Protein AF-E4Z718-F1 (afdb_monomer)

Nearest PDB structures (foldseek):
  3g2f-assembly1_A  TM=6.587E-01  e=6.159E-02  Homo sapiens
  3g2f-assembly2_B  TM=6.337E-01  e=7.813E-02  Homo sapiens
  6xdf-assembly3_B  TM=6.337E-01  e=1.796E-01  Homo sapiens
  8dt6-assembly1_B  TM=1.526E-01  e=2.182E+00  Elizabethkingia anophelis NUHP1
  5ah2-assembly1_C  TM=1.523E-01  e=3.117E+00  Mycolicibacterium smegmatis

Mean predicted aligned error: 8.78 Å

Radius of gyration: 22.07 Å; Cα contacts (8 Å, |Δi|>4): 397; chains: 1; bounding box: 53×49×80 Å

Sequence (270 aa):
MPRGSSDLMADSFFVRKMLTEFALLTALTLNSDEREVLRDKIDEWVKCFLPKLERESTKTEKCRLIASVERQEFGNESKHYAVFWRFCKFGAKKGFIFDDNQKHLEKFKATSFQKKILRQNPTLKNVFLDRSEIKEENGKWNLKNELKNKLLSEGGEAIVFNQKFGENLMAVRIAVFDSFLFTKQFGAGQIKWRTHFISDFGTATDNKKDHALVVPVHENVIRNFANIEIFDSGDEKEEDCLGWITIMEKCDGNLREKLKSGNPTLDERI

Foldseek 3Di:
DDPDPPVVVVVVVVLVVQQPQCPCLPPLADDPVNVVSNQVVVVVVCLVVQQQWAKDWPWDLLLLLLLLVVQADADPVQPCLVVQFFKKADAQFKIWTAGPVRDTRDMDTQFPVSNVSCVVPVVRHGDIRTSVPNDDIPMDIPGDPVFVVQWPDDDDQWTWGFDDRNNDTWIKIKGFSRRCRNYPVHGPVFKDKDKDASNQFDDDDPDPDDPGRHDHDDPPDKDFGMKIFMDGPPRPPSSRGRIIMTIIHDDPDDPVVVVVVVDDDPVVVD

pLDDT: mean 84.58, std 15.27, range [34.84, 97.56]

Secondary structure (DSSP, 8-state):
----SHHHHHHHHHHHHHHHHTGGGG-S---HHHHHHHHHHHHHHHHHHGGG--B-----HHHHHHHGGGGSPPPGGGTTHHHH--EEEE-SSEEEEE-TT--EEEEEEPPHHHHHHHHH-GGGBTS-EEGGG-PPP---B---HHHHTTEEEEETTEEEEEEEETTEEEEEEEEESSTTTTBTTB-GGGEEEEEEEGGGSEEP-S-TT--S-EE---TTS--EEEEEEEEETT-TT--S--EEEEEEEPPS--HHHHHHTT---GGG--

Solvent-accessible surface area (backbone atoms only — not comparable to full-atom values): 15770 Å² total; per-residue (Å²): 133,88,88,77,59,67,66,62,48,51,50,53,51,52,53,57,53,42,38,66,62,35,64,65,56,79,46,72,75,62,58,72,68,58,46,51,56,43,47,54,52,49,52,56,48,46,67,68,48,50,74,59,51,37,31,48,58,67,65,48,71,66,31,52,55,57,54,50,54,80,68,51,85,64,52,88,96,37,62,68,45,70,78,47,55,34,29,36,34,31,58,90,62,32,32,37,34,14,29,88,84,66,47,81,73,48,74,47,75,47,49,53,64,55,44,50,51,41,68,79,40,58,84,62,47,73,37,85,42,54,59,84,65,52,69,80,78,77,44,49,75,60,60,48,70,82,54,54,80,25,56,72,47,77,58,94,64,38,41,30,29,58,44,74,49,38,88,46,71,27,28,37,38,41,36,58,72,34,74,49,61,35,14,90,93,39,36,66,93,48,48,41,73,50,80,44,46,45,43,78,35,46,73,57,64,99,66,97,76,69,92,63,64,56,42,86,82,50,96,95,45,86,51,59,37,34,42,33,42,30,26,49,59,76,37,88,79,68,80,57,72,36,24,36,38,35,37,25,62,55,74,97,75,56,70,72,60,47,56,72,71,72,66,78,59,74,80,80,76,115

Structure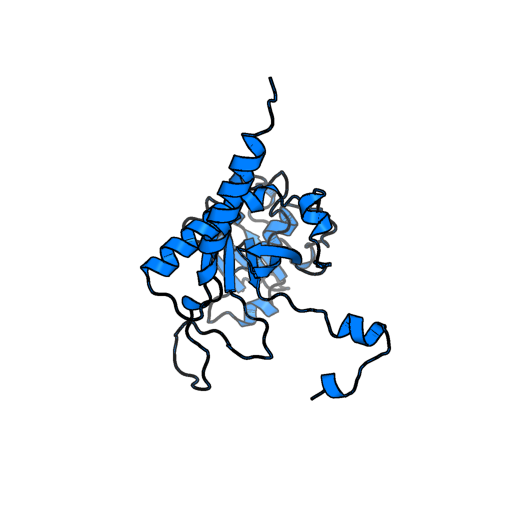 (mmCIF, N/CA/C/O backbone):
data_AF-E4Z718-F1
#
_entry.id   AF-E4Z718-F1
#
loop_
_atom_site.group_PDB
_atom_site.id
_atom_site.type_symbol
_atom_site.label_atom_id
_atom_site.label_alt_id
_atom_site.label_comp_id
_atom_site.label_asym_id
_atom_site.label_entity_id
_atom_site.label_seq_id
_atom_site.pdbx_PDB_ins_code
_atom_site.Cartn_x
_atom_site.Cartn_y
_atom_site.Cartn_z
_atom_site.occupancy
_atom_site.B_iso_or_equiv
_atom_site.auth_seq_id
_atom_site.auth_comp_id
_atom_site.auth_asym_id
_atom_site.auth_atom_id
_atom_site.pdbx_PDB_model_num
ATOM 1 N N . MET A 1 1 ? 12.136 1.993 50.558 1.00 34.84 1 MET A N 1
ATOM 2 C CA . MET A 1 1 ? 11.527 2.951 49.609 1.00 34.84 1 MET A CA 1
ATOM 3 C C . MET A 1 1 ? 10.871 2.162 48.488 1.00 34.84 1 MET A C 1
ATOM 5 O O . MET A 1 1 ? 11.602 1.512 47.749 1.00 34.84 1 MET A O 1
ATOM 9 N N . PRO A 1 2 ? 9.537 2.146 48.372 1.00 37.12 2 PRO A N 1
ATOM 10 C CA . PRO A 1 2 ? 8.890 1.485 47.251 1.00 37.12 2 PRO A CA 1
ATOM 11 C C . PRO A 1 2 ? 8.961 2.403 46.022 1.00 37.12 2 PRO A C 1
ATOM 13 O O . PRO A 1 2 ? 8.300 3.436 45.968 1.00 37.12 2 PRO A O 1
ATOM 16 N N . ARG A 1 3 ? 9.791 2.040 45.037 1.00 40.38 3 ARG A N 1
ATOM 17 C CA . ARG A 1 3 ? 9.666 2.529 43.656 1.00 40.38 3 ARG A CA 1
ATOM 18 C C . ARG A 1 3 ? 8.589 1.673 42.994 1.00 40.38 3 ARG A C 1
ATOM 20 O O . ARG A 1 3 ? 8.880 0.560 42.578 1.00 40.38 3 ARG A O 1
ATOM 27 N N . GLY A 1 4 ? 7.342 2.131 43.004 1.00 47.50 4 GLY A N 1
ATOM 28 C CA . GLY A 1 4 ? 6.236 1.328 42.467 1.00 47.50 4 GLY A CA 1
ATOM 29 C C . GLY A 1 4 ? 4.947 2.087 42.171 1.00 47.50 4 GLY A C 1
ATOM 30 O O . GLY A 1 4 ? 3.919 1.454 41.981 1.00 47.50 4 GLY A O 1
ATOM 31 N N . SER A 1 5 ? 4.966 3.421 42.152 1.00 45.56 5 SER A N 1
ATOM 32 C CA . SER A 1 5 ? 3.755 4.234 41.960 1.00 45.56 5 SER A CA 1
ATOM 33 C C . SER A 1 5 ? 3.805 5.168 40.749 1.00 45.56 5 SER A C 1
ATOM 35 O O . SER A 1 5 ? 2.750 5.587 40.284 1.00 45.56 5 SER A O 1
ATOM 37 N N . SER A 1 6 ? 4.986 5.474 40.199 1.00 45.88 6 SER A N 1
ATOM 38 C CA . SER A 1 6 ? 5.115 6.390 39.055 1.00 45.88 6 SER A CA 1
ATOM 39 C C . SER A 1 6 ? 4.710 5.752 37.724 1.00 45.88 6 SER A C 1
ATOM 41 O O . SER A 1 6 ? 4.015 6.397 36.945 1.00 45.88 6 SER A O 1
ATOM 43 N N . ASP A 1 7 ? 5.066 4.485 37.487 1.00 42.41 7 ASP A N 1
ATOM 44 C CA . ASP A 1 7 ? 4.786 3.804 36.210 1.00 42.41 7 ASP A CA 1
ATOM 45 C C . ASP A 1 7 ? 3.299 3.443 36.062 1.00 42.41 7 ASP A C 1
ATOM 47 O O . ASP A 1 7 ? 2.709 3.650 35.007 1.00 42.41 7 ASP A O 1
ATOM 51 N N . LEU A 1 8 ? 2.646 3.023 37.152 1.00 42.00 8 LEU A N 1
ATOM 52 C CA . LEU A 1 8 ? 1.200 2.756 37.182 1.00 42.00 8 LEU A CA 1
ATOM 53 C C . LEU A 1 8 ? 0.355 4.030 37.013 1.00 42.00 8 LEU A C 1
ATOM 55 O O . LEU A 1 8 ? -0.720 3.980 36.416 1.00 42.00 8 LEU A O 1
ATOM 59 N N . MET A 1 9 ? 0.823 5.179 37.518 1.00 40.28 9 MET A N 1
ATOM 60 C CA . MET A 1 9 ? 0.139 6.459 37.307 1.00 40.28 9 MET A CA 1
ATOM 61 C C . MET A 1 9 ? 0.360 7.016 35.898 1.00 40.28 9 MET A C 1
ATOM 63 O O . MET A 1 9 ? -0.578 7.582 35.336 1.00 40.28 9 MET A O 1
ATOM 67 N N . ALA A 1 10 ? 1.548 6.831 35.312 1.00 41.53 10 ALA A N 1
ATOM 68 C CA . ALA A 1 10 ? 1.821 7.206 33.927 1.00 41.53 10 ALA A CA 1
ATOM 69 C C . ALA A 1 10 ? 0.957 6.394 32.948 1.00 41.53 10 ALA A C 1
ATOM 71 O O . ALA A 1 10 ? 0.301 6.989 32.092 1.00 41.53 10 ALA A O 1
ATOM 72 N N . ASP A 1 11 ? 0.850 5.076 33.145 1.00 44.38 11 ASP A N 1
ATOM 73 C CA . ASP A 1 11 ? -0.028 4.208 32.351 1.00 44.38 11 ASP A CA 1
ATOM 74 C C . ASP A 1 11 ? -1.513 4.540 32.564 1.00 44.38 11 ASP A C 1
ATOM 76 O O . ASP A 1 11 ? -2.257 4.688 31.599 1.00 44.38 11 ASP A O 1
ATOM 80 N N . SER A 1 12 ? -1.963 4.746 33.806 1.00 40.09 12 SER A N 1
ATOM 81 C CA . SER A 1 12 ? -3.353 5.132 34.107 1.00 40.09 12 SER A CA 1
ATOM 82 C C . SER A 1 12 ? -3.745 6.477 33.479 1.00 40.09 12 SER A C 1
ATOM 84 O O . SER A 1 12 ? -4.868 6.636 32.998 1.00 40.09 12 SER A O 1
ATOM 86 N N . PHE A 1 13 ? -2.849 7.466 33.497 1.00 41.75 13 PHE A N 1
ATOM 87 C CA . PHE A 1 13 ? -3.094 8.790 32.921 1.00 41.75 13 PHE A CA 1
ATOM 88 C C . PHE A 1 13 ? -3.059 8.756 31.387 1.00 41.75 13 PHE A C 1
ATOM 90 O O . PHE A 1 13 ? -3.929 9.343 30.745 1.00 41.75 13 PHE A O 1
ATOM 97 N N . PHE A 1 14 ? -2.117 8.014 30.797 1.00 45.00 14 PHE A N 1
ATOM 98 C CA . PHE A 1 14 ? -2.025 7.803 29.350 1.00 45.00 14 PHE A CA 1
ATOM 99 C C . PHE A 1 14 ? -3.244 7.040 28.804 1.00 45.00 14 PHE A C 1
ATOM 101 O O . PHE A 1 14 ? -3.835 7.440 27.802 1.00 45.00 14 PHE A O 1
ATOM 108 N N . VAL A 1 15 ? -3.697 6.005 29.520 1.00 44.66 15 VAL A N 1
ATOM 109 C CA . VAL A 1 15 ? -4.914 5.245 29.196 1.00 44.66 15 VAL A CA 1
ATOM 110 C C . VAL A 1 15 ? -6.169 6.117 29.321 1.00 44.66 15 VAL A C 1
ATOM 112 O O . VAL A 1 15 ? -7.010 6.077 28.427 1.00 44.66 15 VAL A O 1
ATOM 115 N N . ARG A 1 16 ? -6.297 6.960 30.360 1.00 44.91 16 ARG A N 1
ATOM 116 C CA . ARG A 1 16 ? -7.430 7.904 30.489 1.00 44.91 16 ARG A CA 1
ATOM 117 C C . ARG A 1 16 ? -7.467 8.965 29.393 1.00 44.91 16 ARG A C 1
ATOM 119 O O . ARG A 1 16 ? -8.556 9.325 28.960 1.00 44.91 16 ARG A O 1
ATOM 126 N N . LYS A 1 17 ? -6.308 9.445 28.939 1.00 45.72 17 LYS A N 1
ATOM 127 C CA . LYS A 1 17 ? -6.212 10.451 27.875 1.00 45.72 17 LYS A CA 1
ATOM 128 C C . LYS A 1 17 ? -6.607 9.868 26.509 1.00 45.72 17 LYS A C 1
ATOM 130 O O . LYS A 1 17 ? -7.421 10.468 25.816 1.00 45.72 17 LYS A O 1
ATOM 135 N N . MET A 1 18 ? -6.160 8.647 26.193 1.00 46.97 18 MET A N 1
ATOM 136 C CA . MET A 1 18 ? -6.533 7.956 24.948 1.00 46.97 18 MET A CA 1
ATOM 137 C C . MET A 1 18 ? -8.017 7.549 24.861 1.00 46.97 18 MET A C 1
ATOM 139 O O . MET A 1 18 ? -8.524 7.364 23.755 1.00 46.97 18 MET A O 1
ATOM 143 N N . LEU A 1 19 ? -8.729 7.405 25.989 1.00 49.84 19 LEU A N 1
ATOM 144 C CA . LEU A 1 19 ? -10.148 7.008 26.007 1.00 49.84 19 LEU A CA 1
ATOM 145 C C . LEU A 1 19 ? -11.071 8.056 25.363 1.00 49.84 19 LEU A C 1
ATOM 147 O O . LEU A 1 19 ? -11.950 7.689 24.587 1.00 49.84 19 LEU A O 1
ATOM 151 N N . THR A 1 20 ? -10.848 9.346 25.621 1.00 58.50 20 THR A N 1
ATOM 152 C CA . THR A 1 20 ? -11.640 10.439 25.025 1.00 58.50 20 THR A CA 1
ATOM 153 C C . THR A 1 20 ? -11.159 10.852 23.634 1.00 58.50 20 THR A C 1
ATOM 155 O O . THR A 1 20 ? -11.944 11.361 22.840 1.00 58.50 20 THR A O 1
ATOM 158 N N . GLU A 1 21 ? -9.882 10.621 23.319 1.00 65.81 21 GLU A N 1
ATOM 159 C CA . GLU A 1 21 ? -9.227 11.130 22.104 1.00 65.81 21 GLU A CA 1
ATOM 160 C C . GLU A 1 21 ? -9.732 10.494 20.797 1.00 65.81 21 GLU A C 1
ATOM 162 O O . GLU A 1 21 ? -9.708 11.146 19.757 1.00 65.81 21 GLU A O 1
ATOM 167 N N . PHE A 1 22 ? -10.242 9.258 20.839 1.00 77.12 22 PHE A N 1
ATOM 168 C CA . PHE A 1 22 ? -10.757 8.552 19.654 1.00 77.12 22 PHE A CA 1
ATOM 169 C C . PHE A 1 22 ? -12.284 8.417 19.614 1.00 77.12 22 PHE A C 1
ATOM 171 O O . PHE A 1 22 ? -12.807 7.717 18.746 1.00 77.12 22 PHE A O 1
ATOM 178 N N . ALA A 1 23 ? -13.018 9.090 20.507 1.00 76.56 23 ALA A N 1
ATOM 179 C CA . ALA A 1 23 ? -14.485 9.044 20.514 1.00 76.56 23 ALA A CA 1
ATOM 180 C C . ALA A 1 23 ? -15.085 9.469 19.156 1.00 76.56 23 ALA A C 1
ATOM 182 O O . ALA A 1 23 ? -16.071 8.899 18.693 1.00 76.56 23 ALA A O 1
ATOM 183 N N . LEU A 1 24 ? -14.422 10.411 18.479 1.00 81.75 24 LEU A N 1
ATOM 184 C CA . LEU A 1 24 ? -14.831 10.971 17.192 1.00 81.75 24 LEU A CA 1
ATOM 185 C C . LEU A 1 24 ? -14.527 10.074 15.983 1.00 81.75 24 LEU A C 1
ATOM 187 O O . LEU A 1 24 ? -15.064 10.316 14.907 1.00 81.75 24 LEU A O 1
ATOM 191 N N . LEU A 1 25 ? -13.713 9.022 16.133 1.00 83.88 25 LEU A N 1
ATOM 192 C CA . LEU A 1 25 ? -13.279 8.183 15.006 1.00 83.88 25 LEU A CA 1
ATOM 193 C C . LEU A 1 25 ? -14.443 7.478 14.296 1.00 83.88 25 LEU A C 1
ATOM 195 O O . LEU A 1 25 ? -14.366 7.177 13.109 1.00 83.88 25 LEU A O 1
ATOM 199 N N . THR A 1 26 ? -15.529 7.222 15.023 1.00 81.81 26 THR A N 1
ATOM 200 C CA . THR A 1 26 ? -16.716 6.537 14.493 1.00 81.81 26 THR A CA 1
ATOM 201 C C . THR A 1 26 ? -17.771 7.486 13.922 1.00 81.81 26 THR A C 1
ATOM 203 O O . THR A 1 26 ? -18.752 7.025 13.332 1.00 81.81 26 THR A O 1
ATOM 206 N N . ALA A 1 27 ? -17.583 8.800 14.077 1.00 81.44 27 ALA A N 1
ATOM 207 C CA . ALA A 1 27 ? -18.546 9.799 13.643 1.00 81.44 27 ALA A CA 1
ATOM 208 C C . ALA A 1 27 ? -18.590 9.899 12.112 1.00 81.44 27 ALA A C 1
ATOM 210 O O . ALA A 1 27 ? -17.566 10.039 11.444 1.00 81.44 27 ALA A O 1
ATOM 211 N N . LEU A 1 28 ? -19.803 9.871 11.553 1.00 75.44 28 LEU A N 1
ATOM 212 C CA . LEU A 1 28 ? -20.026 10.023 10.110 1.00 75.44 28 LEU A CA 1
ATOM 213 C C . LEU A 1 28 ? -19.805 11.459 9.630 1.00 75.44 28 LEU A C 1
ATOM 215 O O . LEU A 1 28 ? -19.443 11.689 8.481 1.00 75.44 28 LEU A O 1
ATOM 219 N N . THR A 1 29 ? -20.014 12.428 10.516 1.00 79.56 29 THR A N 1
ATOM 220 C CA . THR A 1 29 ? -19.860 13.850 10.232 1.00 79.56 29 THR A CA 1
ATOM 221 C C . THR A 1 29 ? -19.035 14.481 11.336 1.00 79.56 29 THR A C 1
ATOM 223 O O . THR A 1 29 ? -19.387 14.361 12.506 1.00 79.56 29 THR A O 1
ATOM 226 N N . LEU A 1 30 ? -17.965 15.162 10.945 1.00 85.06 30 LEU A N 1
ATOM 227 C CA . LEU A 1 30 ? -17.122 15.971 11.817 1.00 85.06 30 LEU A CA 1
ATOM 228 C C . LEU A 1 30 ? -17.004 17.367 11.208 1.00 85.06 30 LEU A C 1
ATOM 230 O O . LEU A 1 30 ? -16.935 17.492 9.976 1.00 85.06 30 LEU A O 1
ATOM 234 N N . ASN A 1 31 ? -16.960 18.399 12.042 1.00 87.50 31 ASN A N 1
ATOM 235 C CA . ASN A 1 31 ? -16.585 19.743 11.605 1.00 87.50 31 ASN A CA 1
ATOM 236 C C . ASN A 1 31 ? -15.062 19.840 11.358 1.00 87.50 31 ASN A C 1
ATOM 238 O O . ASN A 1 31 ? -14.333 18.869 11.558 1.00 87.50 31 ASN A O 1
ATOM 242 N N . SER A 1 32 ? -14.578 20.984 10.863 1.00 87.06 32 SER A N 1
ATOM 243 C CA . SER A 1 32 ? -13.158 21.143 10.503 1.00 87.06 32 SER A CA 1
ATOM 244 C C . SER A 1 32 ? -12.225 20.935 11.700 1.00 87.06 32 SER A C 1
ATOM 246 O O . SER A 1 32 ? -11.284 20.149 11.603 1.00 87.06 32 SER A O 1
ATOM 248 N N . ASP A 1 33 ? -12.525 21.567 12.835 1.00 88.25 33 ASP A N 1
ATOM 249 C CA . ASP A 1 33 ? -11.690 21.524 14.040 1.00 88.25 33 ASP A CA 1
ATOM 250 C C . ASP A 1 33 ? -11.633 20.103 14.619 1.00 88.25 33 ASP A C 1
ATOM 252 O O . ASP A 1 33 ? -10.570 19.593 14.972 1.00 88.25 33 ASP A O 1
ATOM 256 N N . GLU A 1 34 ? -12.774 19.412 14.651 1.00 89.44 34 GLU A N 1
ATOM 257 C CA . GLU A 1 34 ? -12.864 18.016 15.085 1.00 89.44 34 GLU A CA 1
ATOM 258 C C . GLU A 1 34 ? -12.023 17.079 14.210 1.00 89.44 34 GLU A C 1
ATOM 260 O O . GLU A 1 34 ? -11.374 16.163 14.724 1.00 89.44 34 GLU A O 1
ATOM 265 N N . ARG A 1 35 ? -12.009 17.304 12.888 1.00 89.31 35 ARG A N 1
ATOM 266 C CA . ARG A 1 35 ? -11.180 16.516 11.964 1.00 89.31 35 ARG A CA 1
ATOM 267 C C . ARG A 1 35 ? -9.703 16.767 12.182 1.00 89.31 35 ARG A C 1
ATOM 269 O O . ARG A 1 35 ? -8.936 15.815 12.109 1.00 89.31 35 ARG A O 1
ATOM 276 N N . GLU A 1 36 ? -9.298 18.011 12.413 1.00 90.31 36 GLU A N 1
ATOM 277 C CA . GLU A 1 36 ? -7.897 18.343 12.679 1.00 90.31 36 GLU A CA 1
ATOM 278 C C . GLU A 1 36 ? -7.410 17.690 13.973 1.00 90.31 36 GLU A C 1
ATOM 280 O O . GLU A 1 36 ? -6.403 16.984 13.952 1.00 90.31 36 GLU A O 1
ATOM 285 N N . VAL A 1 37 ? -8.185 17.795 15.057 1.00 90.12 37 VAL A N 1
ATOM 286 C CA . VAL A 1 37 ? -7.860 17.135 16.332 1.00 90.12 37 VAL A CA 1
ATOM 287 C C . VAL A 1 37 ? -7.752 15.619 16.162 1.00 90.12 37 VAL A C 1
ATOM 289 O O . VAL A 1 37 ? -6.797 15.007 16.642 1.00 90.12 37 VAL A O 1
ATOM 292 N N . LEU A 1 38 ? -8.703 14.991 15.466 1.00 91.12 38 LEU A N 1
ATOM 293 C CA . LEU A 1 38 ? -8.649 13.550 15.220 1.00 91.12 38 LEU A CA 1
ATOM 294 C C . LEU A 1 38 ? -7.458 13.169 14.324 1.00 91.12 38 LEU A C 1
ATOM 296 O O . LEU A 1 38 ? -6.839 12.126 14.546 1.00 91.12 38 LEU A O 1
ATOM 300 N N . ARG A 1 39 ? -7.111 14.005 13.336 1.00 93.25 39 ARG A N 1
ATOM 301 C CA . ARG A 1 39 ? -5.953 13.800 12.452 1.00 93.25 39 ARG A CA 1
ATOM 302 C C . ARG A 1 39 ? -4.655 13.783 13.242 1.00 93.25 39 ARG A C 1
ATOM 304 O O . ARG A 1 39 ? -3.898 12.828 13.098 1.00 93.25 39 ARG A O 1
ATOM 311 N N . ASP A 1 40 ? -4.460 14.745 14.138 1.00 92.00 40 ASP A N 1
ATOM 312 C CA . ASP A 1 40 ? -3.287 14.794 15.013 1.00 92.00 40 ASP A CA 1
ATOM 313 C C . ASP A 1 40 ? -3.167 13.524 15.864 1.00 92.00 40 ASP A C 1
ATOM 315 O O . ASP A 1 40 ? -2.081 12.955 16.001 1.00 92.00 40 ASP A O 1
ATOM 319 N N . LYS A 1 41 ? -4.292 13.016 16.383 1.00 92.50 41 LYS A N 1
ATOM 320 C CA . LYS A 1 41 ? -4.315 11.782 17.183 1.00 92.50 41 LYS A CA 1
ATOM 321 C C . LYS A 1 41 ? -3.977 10.539 16.381 1.00 92.50 41 LYS A C 1
ATOM 323 O O . LYS A 1 41 ? -3.233 9.678 16.860 1.00 92.50 41 LYS A O 1
ATOM 328 N N . ILE A 1 42 ? -4.490 10.439 15.160 1.00 94.56 42 ILE A N 1
ATOM 329 C CA . ILE A 1 42 ? -4.118 9.352 14.257 1.00 94.56 42 ILE A CA 1
ATOM 330 C C . ILE A 1 42 ? -2.645 9.461 13.877 1.00 94.56 42 ILE A C 1
ATOM 332 O O . ILE A 1 42 ? -1.953 8.451 13.923 1.00 94.56 42 ILE A O 1
ATOM 336 N N . ASP A 1 43 ? -2.126 10.652 13.601 1.00 93.88 43 ASP A N 1
ATOM 337 C CA . ASP A 1 43 ? -0.720 10.840 13.247 1.00 93.88 43 ASP A CA 1
ATOM 338 C C . ASP A 1 43 ? 0.230 10.484 14.404 1.00 93.88 43 ASP A C 1
ATOM 340 O O . ASP A 1 43 ? 1.271 9.857 14.184 1.00 93.88 43 ASP A O 1
ATOM 344 N N . GLU A 1 44 ? -0.124 10.825 15.648 1.00 94.19 44 GLU A N 1
ATOM 345 C CA . GLU A 1 44 ? 0.582 10.375 16.857 1.00 94.19 44 GLU A CA 1
ATOM 346 C C . GLU A 1 44 ? 0.588 8.842 16.970 1.00 94.19 44 GLU A C 1
ATOM 348 O O . GLU A 1 44 ? 1.634 8.229 17.222 1.00 94.19 44 GLU A O 1
ATOM 353 N N . TRP A 1 45 ? -0.563 8.208 16.730 1.00 94.88 45 TRP A N 1
ATOM 354 C CA . TRP A 1 45 ? -0.684 6.754 16.740 1.00 94.88 45 TRP A CA 1
ATOM 355 C C . TRP A 1 45 ? 0.138 6.102 15.618 1.00 94.88 45 TRP A C 1
ATOM 357 O O . TRP A 1 45 ? 0.899 5.171 15.889 1.00 94.88 45 TRP A O 1
ATOM 367 N N . VAL A 1 46 ? 0.059 6.613 14.385 1.00 94.56 46 VAL A N 1
ATOM 368 C CA . VAL A 1 46 ? 0.802 6.127 13.210 1.00 94.56 46 VAL A CA 1
ATOM 369 C C . VAL A 1 46 ? 2.309 6.182 13.473 1.00 94.56 46 VAL A C 1
ATOM 371 O O . VAL A 1 46 ? 2.997 5.180 13.262 1.00 94.56 46 VAL A O 1
ATOM 374 N N . LYS A 1 47 ? 2.826 7.286 14.036 1.00 92.75 47 LYS A N 1
ATOM 375 C CA . LYS A 1 47 ? 4.243 7.418 14.442 1.00 92.75 47 LYS A CA 1
ATOM 376 C C . LYS A 1 47 ? 4.693 6.300 15.381 1.00 92.75 47 LYS A C 1
ATOM 378 O O . LYS A 1 47 ? 5.803 5.792 15.244 1.00 92.75 47 LYS A O 1
ATOM 383 N N . CYS A 1 48 ? 3.838 5.909 16.323 1.00 91.88 48 CYS A N 1
ATOM 384 C CA . CYS A 1 48 ? 4.128 4.837 17.275 1.00 91.88 48 CYS A CA 1
ATOM 385 C C . CYS A 1 48 ? 3.923 3.436 16.679 1.00 91.88 48 CYS A C 1
ATOM 387 O O . CYS A 1 48 ? 4.570 2.476 17.103 1.00 91.88 48 CYS A O 1
ATOM 389 N N . PHE A 1 49 ? 2.999 3.301 15.730 1.00 93.19 49 PHE A N 1
ATOM 390 C CA . PHE A 1 49 ? 2.588 2.026 15.157 1.00 93.19 49 PHE A CA 1
ATOM 391 C C . PHE A 1 49 ? 3.534 1.545 14.052 1.00 93.19 49 PHE A C 1
ATOM 393 O O . PHE A 1 49 ? 3.951 0.388 14.078 1.00 93.19 49 PHE A O 1
ATOM 400 N N . LEU A 1 50 ? 3.928 2.423 13.124 1.00 92.50 50 LEU A N 1
ATOM 401 C CA . LEU A 1 50 ? 4.765 2.068 11.970 1.00 92.50 50 LEU A CA 1
ATOM 402 C C . LEU A 1 50 ? 6.084 1.367 12.347 1.00 92.50 50 LEU A C 1
ATOM 404 O O . LEU A 1 50 ? 6.400 0.363 11.714 1.00 92.50 50 LEU A O 1
ATOM 408 N N . PRO A 1 51 ? 6.841 1.786 13.386 1.00 90.25 51 PRO A N 1
ATOM 409 C CA . PRO A 1 51 ? 8.079 1.103 13.777 1.00 90.25 51 PRO A CA 1
ATOM 410 C C . PRO A 1 51 ? 7.888 -0.334 14.286 1.00 90.25 51 PRO A C 1
ATOM 412 O O . PRO A 1 51 ? 8.869 -1.056 14.462 1.00 90.25 51 PRO A O 1
ATOM 415 N N . LYS A 1 52 ? 6.649 -0.751 14.576 1.00 91.94 52 LYS A N 1
ATOM 416 C CA . LYS A 1 52 ? 6.318 -2.122 14.993 1.00 91.94 52 LYS A CA 1
ATOM 417 C C . LYS A 1 52 ? 6.127 -3.057 13.798 1.00 91.94 52 LYS A C 1
ATOM 419 O O . LYS A 1 52 ? 6.155 -4.274 13.978 1.00 91.94 52 LYS A O 1
ATOM 424 N N . LEU A 1 53 ? 5.917 -2.496 12.609 1.00 92.25 53 LEU A N 1
ATOM 425 C CA . LEU A 1 53 ? 5.807 -3.224 11.356 1.00 92.25 53 LEU A CA 1
ATOM 426 C C . LEU A 1 53 ? 7.217 -3.491 10.828 1.00 92.25 53 LEU A C 1
ATOM 428 O O . LEU A 1 53 ? 7.951 -2.567 10.487 1.00 92.25 53 LEU A O 1
ATOM 432 N N . GLU A 1 54 ? 7.592 -4.762 10.762 1.00 92.25 54 GLU A N 1
ATOM 433 C CA . GLU A 1 54 ? 8.846 -5.200 10.157 1.00 92.25 54 GLU A CA 1
ATOM 434 C C . GLU A 1 54 ? 8.558 -6.400 9.261 1.00 92.25 54 GLU A C 1
ATOM 436 O O . GLU A 1 54 ? 7.865 -7.336 9.669 1.00 92.25 54 GLU A O 1
ATOM 441 N N . ARG A 1 55 ? 9.085 -6.377 8.037 1.00 91.25 55 ARG A N 1
ATOM 442 C CA . ARG A 1 55 ? 9.012 -7.512 7.116 1.00 91.25 55 ARG A CA 1
ATOM 443 C C . ARG A 1 55 ? 10.302 -7.711 6.344 1.00 91.25 55 ARG A C 1
ATOM 445 O O . ARG A 1 55 ? 11.129 -6.810 6.205 1.00 91.25 55 ARG A O 1
ATOM 452 N N . GLU A 1 56 ? 10.430 -8.902 5.794 1.00 92.38 56 GLU A N 1
ATOM 453 C CA . GLU A 1 56 ? 11.411 -9.235 4.773 1.00 92.38 56 GLU A CA 1
ATOM 454 C C . GLU A 1 56 ? 10.777 -9.132 3.384 1.00 92.38 56 GLU A C 1
ATOM 456 O O . GLU A 1 56 ? 9.556 -9.205 3.225 1.00 92.38 56 GLU A O 1
ATOM 461 N N . SER A 1 57 ? 11.613 -8.959 2.365 1.00 91.88 57 SER A N 1
ATOM 462 C CA . SER A 1 57 ? 11.201 -9.070 0.968 1.00 91.88 57 SER A CA 1
ATOM 463 C C . SER A 1 57 ? 12.212 -9.916 0.215 1.00 91.88 57 SER A C 1
ATOM 465 O O . SER A 1 57 ? 13.419 -9.773 0.408 1.00 91.88 57 SER A O 1
ATOM 467 N N . THR A 1 58 ? 11.710 -10.794 -0.650 1.00 92.94 58 THR A N 1
ATOM 468 C CA . THR A 1 58 ? 12.527 -11.581 -1.583 1.00 92.94 58 THR A CA 1
ATOM 469 C C . THR A 1 58 ? 12.611 -10.938 -2.965 1.00 92.94 58 THR A C 1
ATOM 471 O O . THR A 1 58 ? 13.286 -11.458 -3.854 1.00 92.94 58 THR A O 1
ATOM 474 N N . LYS A 1 59 ? 11.901 -9.827 -3.185 1.00 92.44 59 LYS A N 1
ATOM 475 C CA . LYS A 1 59 ? 11.875 -9.119 -4.464 1.00 92.44 59 LYS A CA 1
ATOM 476 C C . LYS A 1 59 ? 13.173 -8.339 -4.655 1.00 92.44 59 LYS A C 1
ATOM 478 O O . LYS A 1 59 ? 13.813 -7.899 -3.707 1.00 92.44 59 LYS A O 1
ATOM 483 N N . THR A 1 60 ? 13.554 -8.137 -5.909 1.00 93.12 60 THR A N 1
ATOM 484 C CA . THR A 1 60 ? 14.710 -7.307 -6.269 1.00 93.12 60 THR A CA 1
ATOM 485 C C . THR A 1 60 ? 14.273 -5.888 -6.623 1.00 93.12 60 THR A C 1
ATOM 487 O O . THR A 1 60 ? 13.108 -5.651 -6.942 1.00 93.12 60 THR A O 1
ATOM 490 N N . GLU A 1 61 ? 15.215 -4.944 -6.668 1.00 92.31 61 GLU A N 1
ATOM 491 C CA . GLU A 1 61 ? 14.976 -3.586 -7.184 1.00 92.31 61 GLU A CA 1
ATOM 492 C C . GLU A 1 61 ? 14.371 -3.591 -8.593 1.00 92.31 61 GLU A C 1
ATOM 494 O O . GLU A 1 61 ? 13.505 -2.773 -8.894 1.00 92.31 61 GLU A O 1
ATOM 499 N N . LYS A 1 62 ? 14.765 -4.554 -9.439 1.00 94.88 62 LYS A N 1
ATOM 500 C CA . LYS A 1 62 ? 14.167 -4.764 -10.761 1.00 94.88 62 LYS A CA 1
ATOM 501 C C . LYS A 1 62 ? 12.682 -5.112 -10.655 1.00 94.88 62 LYS A C 1
ATOM 503 O O . LYS A 1 62 ? 11.869 -4.454 -11.296 1.00 94.88 62 LYS A O 1
ATOM 508 N N . CYS A 1 63 ? 12.318 -6.097 -9.829 1.00 94.50 63 CYS A N 1
ATOM 509 C CA . CYS A 1 63 ? 10.910 -6.447 -9.598 1.00 94.50 63 CYS A CA 1
ATOM 510 C C . CYS A 1 63 ? 10.113 -5.237 -9.101 1.00 94.50 63 CYS A C 1
ATOM 512 O O . CYS A 1 63 ? 9.012 -4.980 -9.573 1.00 94.50 63 CYS A O 1
ATOM 514 N N . ARG A 1 64 ? 10.702 -4.491 -8.166 1.00 91.94 64 ARG A N 1
ATOM 515 C CA . ARG A 1 64 ? 10.126 -3.308 -7.531 1.00 91.94 64 ARG A CA 1
ATOM 516 C C . ARG A 1 64 ? 9.862 -2.183 -8.538 1.00 91.94 64 ARG A C 1
ATOM 518 O O . ARG A 1 64 ? 8.788 -1.588 -8.547 1.00 91.94 64 ARG A O 1
ATOM 525 N N . LEU A 1 65 ? 10.820 -1.943 -9.434 1.00 94.56 65 LEU A N 1
ATOM 526 C CA . LEU A 1 65 ? 10.715 -0.951 -10.498 1.00 94.56 65 LEU A CA 1
ATOM 527 C C . LEU A 1 65 ? 9.638 -1.329 -11.526 1.00 94.56 65 LEU A C 1
ATOM 529 O O . LEU A 1 65 ? 8.835 -0.476 -11.892 1.00 94.56 65 LEU A O 1
ATOM 533 N N . ILE A 1 66 ? 9.570 -2.597 -11.945 1.00 95.19 66 ILE A N 1
ATOM 534 C CA . ILE A 1 66 ? 8.527 -3.074 -12.868 1.00 95.19 66 ILE A CA 1
ATOM 535 C C . ILE A 1 66 ? 7.144 -2.976 -12.204 1.00 95.19 66 ILE A C 1
ATOM 537 O O . ILE A 1 66 ? 6.230 -2.405 -12.790 1.00 95.19 66 ILE A O 1
ATOM 541 N N . ALA A 1 67 ? 7.006 -3.455 -10.963 1.00 93.06 67 ALA A N 1
ATOM 542 C CA . ALA A 1 67 ? 5.748 -3.418 -10.214 1.00 93.06 67 ALA A CA 1
ATOM 543 C C . ALA A 1 67 ? 5.242 -1.989 -9.955 1.00 93.06 67 ALA A C 1
ATOM 545 O O . ALA A 1 67 ? 4.038 -1.781 -9.862 1.00 93.06 67 ALA A O 1
ATOM 546 N N . SER A 1 68 ? 6.128 -0.988 -9.896 1.00 93.38 68 SER A N 1
ATOM 547 C CA . SER A 1 68 ? 5.709 0.415 -9.757 1.00 93.38 68 SER A CA 1
ATOM 548 C C . SER A 1 68 ? 4.868 0.933 -10.932 1.00 93.38 68 SER A C 1
ATOM 550 O O . SER A 1 68 ? 4.147 1.909 -10.770 1.00 93.38 68 SER A O 1
ATOM 552 N N . VAL A 1 69 ? 4.923 0.285 -12.103 1.00 92.81 69 VAL A N 1
ATOM 553 C CA . VAL A 1 69 ? 4.074 0.639 -13.253 1.00 92.81 69 VAL A CA 1
ATOM 554 C C . VAL A 1 69 ? 2.617 0.221 -13.026 1.00 92.81 69 VAL A C 1
ATOM 556 O O . VAL A 1 69 ? 1.727 0.897 -13.519 1.00 92.81 69 VAL A O 1
ATOM 559 N N . GLU A 1 70 ? 2.344 -0.815 -12.222 1.00 88.81 70 GLU A N 1
ATOM 560 C CA . GLU A 1 70 ? 0.964 -1.210 -11.864 1.00 88.81 70 GLU A CA 1
ATOM 561 C C . GLU A 1 70 ? 0.246 -0.124 -11.040 1.00 88.81 70 GLU A C 1
ATOM 563 O O . GLU A 1 70 ? -0.979 -0.101 -10.975 1.00 88.81 70 GLU A O 1
ATOM 568 N N . ARG A 1 71 ? 1.003 0.787 -10.411 1.00 89.31 71 ARG A N 1
ATOM 569 C CA . ARG A 1 71 ? 0.474 1.921 -9.634 1.00 89.31 71 ARG A CA 1
ATOM 570 C C . ARG A 1 71 ? 0.433 3.230 -10.421 1.00 89.31 71 ARG A C 1
ATOM 572 O O . ARG A 1 71 ? -0.015 4.245 -9.900 1.00 89.31 71 ARG A O 1
ATOM 579 N N . GLN A 1 72 ? 0.928 3.225 -11.655 1.00 86.38 72 GLN A N 1
ATOM 580 C CA . GLN A 1 72 ? 0.911 4.392 -12.523 1.00 86.38 72 GLN A CA 1
ATOM 581 C C . GLN A 1 72 ? -0.487 4.560 -13.123 1.00 86.38 72 GLN A C 1
ATOM 583 O O . GLN A 1 72 ? -1.074 3.614 -13.646 1.00 86.38 72 GLN A O 1
ATOM 588 N N . GLU A 1 73 ? -0.997 5.789 -13.122 1.00 82.06 73 GLU A N 1
ATOM 589 C CA . GLU A 1 73 ? -2.186 6.118 -13.901 1.00 82.06 73 GLU A CA 1
ATOM 590 C C . GLU A 1 73 ? -1.836 6.121 -15.398 1.00 82.06 73 GLU A C 1
ATOM 592 O O . GLU A 1 73 ? -0.918 6.830 -15.830 1.00 82.06 73 GLU A O 1
ATOM 597 N N . PHE A 1 74 ? -2.559 5.311 -16.174 1.00 80.62 74 PHE A N 1
ATOM 598 C CA . PHE A 1 74 ? -2.527 5.326 -17.636 1.00 80.62 74 PHE A CA 1
ATOM 599 C C . PHE A 1 74 ? -3.413 6.467 -18.133 1.00 80.62 74 PHE A C 1
ATOM 601 O O . PHE A 1 74 ? -4.533 6.645 -17.647 1.00 80.62 74 PHE A O 1
ATOM 608 N N . GLY A 1 75 ? -2.934 7.234 -19.112 1.00 73.94 75 GLY A N 1
ATOM 609 C CA . GLY A 1 75 ? -3.655 8.381 -19.655 1.00 73.94 75 GLY A CA 1
ATOM 610 C C . GLY A 1 75 ? -5.082 8.044 -20.108 1.00 73.94 75 GLY A C 1
ATOM 611 O O . GLY A 1 75 ? -5.393 6.921 -20.503 1.00 73.94 75 GLY A O 1
ATOM 612 N N . ASN A 1 76 ? -5.976 9.037 -20.088 1.00 66.19 76 ASN A N 1
ATOM 613 C CA . ASN A 1 76 ? -7.398 8.825 -20.396 1.00 66.19 76 ASN A CA 1
ATOM 614 C C . ASN A 1 76 ? -7.658 8.262 -21.804 1.00 66.19 76 ASN A C 1
ATOM 616 O O . ASN A 1 76 ? -8.544 7.426 -21.968 1.00 66.19 76 ASN A O 1
ATOM 620 N N . GLU A 1 77 ? -6.866 8.666 -22.798 1.00 65.56 77 GLU A N 1
ATOM 621 C CA . GLU A 1 77 ? -6.916 8.132 -24.171 1.00 65.56 77 GLU A CA 1
ATOM 622 C C . GLU A 1 77 ? -6.285 6.728 -24.284 1.00 65.56 77 GLU A C 1
ATOM 624 O O . GLU A 1 77 ? -6.470 6.022 -25.271 1.00 65.56 77 GLU A O 1
ATOM 629 N N . SER A 1 78 ? -5.592 6.303 -23.228 1.00 64.50 78 SER A N 1
ATOM 630 C CA . SER A 1 78 ? -4.640 5.195 -23.167 1.00 64.50 78 SER A CA 1
ATOM 631 C C . SER A 1 78 ? -5.074 4.069 -22.224 1.00 64.50 78 SER A C 1
ATOM 633 O O . SER A 1 78 ? -4.310 3.137 -21.994 1.00 64.50 78 SER A O 1
ATOM 635 N N . LYS A 1 79 ? -6.298 4.094 -21.673 1.00 68.88 79 LYS A N 1
ATOM 636 C CA . LYS A 1 79 ? -6.757 3.098 -20.674 1.00 68.88 79 LYS A CA 1
ATOM 637 C C . LYS A 1 79 ? -6.657 1.644 -21.154 1.00 68.88 79 LYS A C 1
ATOM 639 O O . LYS A 1 79 ? -6.491 0.734 -20.348 1.00 68.88 79 LYS A O 1
ATOM 644 N N . HIS A 1 80 ? -6.725 1.417 -22.465 1.00 79.12 80 HIS A N 1
ATOM 645 C CA . HIS A 1 80 ? -6.562 0.094 -23.070 1.00 79.12 80 HIS A CA 1
ATOM 646 C C . HIS A 1 80 ? -5.093 -0.368 -23.134 1.00 79.12 80 HIS A C 1
ATOM 648 O O . HIS A 1 80 ? -4.841 -1.566 -23.239 1.00 79.12 80 HIS A O 1
ATOM 654 N N . TYR A 1 81 ? -4.111 0.531 -23.008 1.00 84.81 81 TYR A N 1
ATOM 655 C CA . TYR A 1 81 ? -2.685 0.185 -23.025 1.00 84.81 81 TYR A CA 1
ATOM 656 C C . TYR A 1 81 ? -2.244 -0.634 -21.816 1.00 84.81 81 TYR A C 1
ATOM 658 O O . TYR A 1 81 ? -1.314 -1.426 -21.950 1.00 84.81 81 TYR A O 1
ATOM 666 N N . ALA A 1 82 ? -2.940 -0.544 -20.679 1.00 85.12 82 ALA A N 1
ATOM 667 C CA . ALA A 1 82 ? -2.687 -1.423 -19.536 1.00 85.12 82 ALA A CA 1
ATOM 668 C C . ALA A 1 82 ? -2.825 -2.915 -19.908 1.00 85.12 82 ALA A C 1
ATOM 670 O O . ALA A 1 82 ? -2.074 -3.756 -19.413 1.00 85.12 82 ALA A O 1
ATOM 671 N N . VAL A 1 83 ? -3.740 -3.242 -20.831 1.00 87.88 83 VAL A N 1
ATOM 672 C CA . VAL A 1 83 ? -3.953 -4.611 -21.336 1.00 87.88 83 VAL A CA 1
ATOM 673 C C . VAL A 1 83 ? -2.799 -5.062 -22.234 1.00 87.88 83 VAL A C 1
ATOM 675 O O . VAL A 1 83 ? -2.411 -6.231 -22.213 1.00 87.88 83 VAL A O 1
ATOM 678 N N . PHE A 1 84 ? -2.239 -4.133 -23.010 1.00 91.00 84 PHE A N 1
ATOM 679 C CA . PHE A 1 84 ? -1.165 -4.411 -23.962 1.00 91.00 84 PHE A CA 1
ATOM 680 C C . PHE A 1 84 ? 0.232 -4.329 -23.347 1.00 91.00 84 PHE A C 1
ATOM 682 O O . PHE A 1 84 ? 1.177 -4.828 -23.948 1.00 91.00 84 PHE A O 1
ATOM 689 N N . TRP A 1 85 ? 0.387 -3.738 -22.161 1.00 93.38 85 TRP A N 1
ATOM 690 C CA . TRP A 1 85 ? 1.687 -3.566 -21.523 1.00 93.38 85 TRP A CA 1
ATOM 691 C C . TRP A 1 85 ? 2.405 -4.904 -21.283 1.00 93.38 85 TRP A C 1
ATOM 693 O O . TRP A 1 85 ? 1.957 -5.757 -20.504 1.00 93.38 85 TRP A O 1
ATOM 703 N N . ARG A 1 86 ? 3.577 -5.040 -21.919 1.00 96.38 86 ARG A N 1
ATOM 704 C CA . ARG A 1 86 ? 4.528 -6.144 -21.722 1.00 96.38 86 ARG A CA 1
ATOM 705 C C . ARG A 1 86 ? 5.896 -5.693 -21.258 1.00 96.38 86 ARG A C 1
ATOM 707 O O . ARG A 1 86 ? 6.441 -6.317 -20.358 1.00 96.38 86 ARG A O 1
ATOM 714 N N . PHE A 1 87 ? 6.427 -4.599 -21.799 1.00 97.25 87 PHE A N 1
ATOM 715 C CA . PHE A 1 87 ? 7.733 -4.093 -21.381 1.00 97.25 87 PHE A CA 1
ATOM 716 C C . PHE A 1 87 ? 7.642 -2.676 -20.844 1.00 97.25 87 PHE A C 1
ATOM 718 O O . PHE A 1 87 ? 6.783 -1.887 -21.237 1.00 97.25 87 PHE A O 1
ATOM 725 N N . CYS A 1 88 ? 8.572 -2.326 -19.967 1.00 96.69 88 CYS A N 1
ATOM 726 C CA . CYS A 1 88 ? 8.807 -0.950 -19.570 1.00 96.69 88 CYS A CA 1
ATOM 727 C C . CYS A 1 88 ? 10.291 -0.586 -19.667 1.00 96.69 88 CYS A C 1
ATOM 729 O O . CYS A 1 88 ? 11.177 -1.440 -19.661 1.00 96.69 88 CYS A O 1
ATOM 731 N N . LYS A 1 89 ? 10.564 0.711 -19.791 1.00 97.25 89 LYS A N 1
ATOM 732 C CA . LYS A 1 89 ? 11.916 1.276 -19.793 1.00 97.25 89 LYS A CA 1
ATOM 733 C C . LYS A 1 89 ? 11.918 2.568 -19.007 1.00 97.25 89 LYS A C 1
ATOM 735 O O . LYS A 1 89 ? 11.001 3.376 -19.125 1.00 97.25 89 LYS A O 1
ATOM 740 N N . PHE A 1 90 ? 12.987 2.804 -18.258 1.00 97.12 90 PHE A N 1
ATOM 741 C CA . PHE A 1 90 ? 13.106 3.995 -17.429 1.00 97.12 90 PHE A CA 1
ATOM 742 C C . PHE A 1 90 ? 14.333 4.818 -17.800 1.00 97.12 90 PHE A C 1
ATOM 744 O O . PHE A 1 90 ? 15.470 4.349 -17.749 1.00 97.12 90 PHE A O 1
ATOM 751 N N . GLY A 1 91 ? 14.096 6.074 -18.168 1.00 94.06 91 GLY A N 1
ATOM 752 C CA . GLY A 1 91 ? 15.127 7.098 -18.258 1.00 94.06 91 GLY A CA 1
ATOM 753 C C . GLY A 1 91 ? 15.333 7.806 -16.915 1.00 94.06 91 GLY A C 1
ATOM 754 O O . GLY A 1 91 ? 14.783 7.429 -15.890 1.00 94.06 91 GLY A O 1
ATOM 755 N N . ALA A 1 92 ? 16.096 8.904 -16.912 1.00 87.81 92 ALA A N 1
ATOM 756 C CA . ALA A 1 92 ? 16.385 9.642 -15.672 1.00 87.81 92 ALA A CA 1
ATOM 757 C C . ALA A 1 92 ? 15.161 10.354 -15.057 1.00 87.81 92 ALA A C 1
ATOM 759 O O . ALA A 1 92 ? 15.114 10.580 -13.853 1.00 87.81 92 ALA A O 1
ATOM 760 N N . LYS A 1 93 ? 14.200 10.779 -15.886 1.00 93.06 93 LYS A N 1
ATOM 761 C CA . LYS A 1 93 ? 13.037 11.584 -15.460 1.00 93.06 93 LYS A CA 1
ATOM 762 C C . LYS A 1 93 ? 11.698 11.046 -15.974 1.00 93.06 93 LYS A C 1
ATOM 764 O O . LYS A 1 93 ? 10.660 11.621 -15.661 1.00 93.06 93 LYS A O 1
ATOM 769 N N . LYS A 1 94 ? 11.724 10.010 -16.810 1.00 95.25 94 LYS A N 1
ATOM 770 C CA . LYS A 1 94 ? 10.589 9.529 -17.606 1.00 95.25 94 LYS A CA 1
ATOM 771 C C . LYS A 1 94 ? 10.593 8.007 -17.622 1.00 95.25 94 LYS A C 1
ATOM 773 O O . LYS A 1 94 ? 11.674 7.425 -17.710 1.00 95.25 94 LYS A O 1
ATOM 778 N N . GLY A 1 95 ? 9.413 7.413 -17.576 1.00 95.12 95 GLY A N 1
ATOM 779 C CA . GLY A 1 95 ? 9.190 6.006 -17.872 1.00 95.12 95 GLY A CA 1
ATOM 780 C C . GLY A 1 95 ? 8.453 5.842 -19.197 1.00 95.12 95 GLY A C 1
ATOM 781 O O . GLY A 1 95 ? 7.849 6.791 -19.705 1.00 95.12 95 GLY A O 1
ATOM 782 N N . PHE A 1 96 ? 8.564 4.652 -19.769 1.00 95.19 96 PHE A N 1
ATOM 783 C CA . PHE A 1 96 ? 7.994 4.282 -21.056 1.00 95.19 96 PHE A CA 1
ATOM 784 C C . PHE A 1 96 ? 7.402 2.877 -20.955 1.00 95.19 96 PHE A C 1
ATOM 786 O O . PHE A 1 96 ? 8.010 2.006 -20.330 1.00 95.19 96 PHE A O 1
ATOM 793 N N . ILE A 1 97 ? 6.251 2.672 -21.585 1.00 94.81 97 ILE A N 1
ATOM 794 C CA . ILE A 1 97 ? 5.481 1.428 -21.624 1.00 94.81 97 ILE A CA 1
ATOM 795 C C . ILE A 1 97 ? 5.421 0.954 -23.074 1.00 94.81 97 ILE A C 1
ATOM 797 O O . ILE A 1 97 ? 5.240 1.767 -23.983 1.00 94.81 97 ILE A O 1
ATOM 801 N N . PHE A 1 98 ? 5.571 -0.350 -23.290 1.00 96.06 98 PHE A N 1
ATOM 802 C CA . PHE A 1 98 ? 5.584 -0.968 -24.612 1.00 96.06 98 PHE A CA 1
ATOM 803 C C . PHE A 1 98 ? 4.733 -2.238 -24.653 1.00 96.06 98 PHE A C 1
ATOM 805 O O . PHE A 1 98 ? 4.562 -2.909 -23.626 1.00 96.06 98 PHE A O 1
ATOM 812 N N . ASP A 1 99 ? 4.233 -2.563 -25.844 1.00 95.12 99 ASP A N 1
ATOM 813 C CA . ASP A 1 99 ? 3.529 -3.817 -26.126 1.00 95.12 99 ASP A CA 1
ATOM 814 C C . ASP A 1 99 ?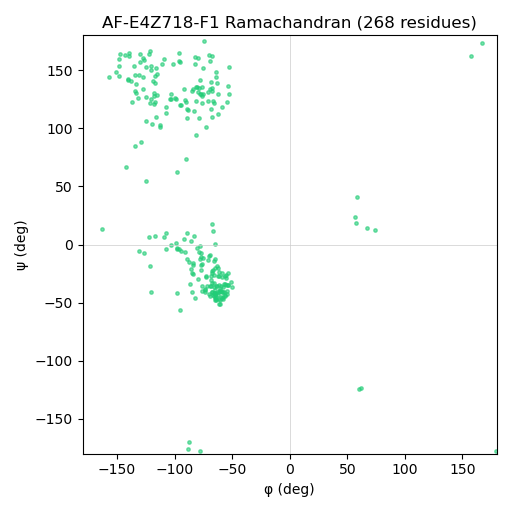 4.485 -5.010 -26.308 1.00 95.12 99 ASP A C 1
ATOM 816 O O . ASP A 1 99 ? 5.701 -4.884 -26.160 1.00 95.12 99 ASP A O 1
ATOM 820 N N . ASP A 1 100 ? 3.936 -6.182 -26.622 1.00 95.62 100 ASP A N 1
ATOM 821 C CA . ASP A 1 100 ? 4.681 -7.416 -26.915 1.00 95.62 100 ASP A CA 1
ATOM 822 C C . ASP A 1 100 ? 5.655 -7.292 -28.100 1.00 95.62 100 ASP A C 1
ATOM 824 O O . ASP A 1 100 ? 6.695 -7.950 -28.120 1.00 95.62 100 ASP A O 1
ATOM 828 N N . ASN A 1 101 ? 5.359 -6.406 -29.048 1.00 95.44 101 ASN A N 1
ATOM 829 C CA . ASN A 1 101 ? 6.186 -6.088 -30.207 1.00 95.44 101 ASN A CA 1
ATOM 830 C C . ASN A 1 101 ? 7.190 -4.956 -29.925 1.00 95.44 101 ASN A C 1
ATOM 832 O O . ASN A 1 101 ? 7.808 -4.434 -30.856 1.00 95.44 101 ASN A O 1
ATOM 836 N N . GLN A 1 102 ? 7.346 -4.552 -28.657 1.00 94.50 102 GLN A N 1
ATOM 837 C CA . GLN A 1 102 ? 8.168 -3.421 -28.218 1.00 94.50 102 GLN A CA 1
ATOM 838 C C . GLN A 1 102 ? 7.789 -2.088 -28.884 1.00 94.50 102 GLN A C 1
ATOM 840 O O . GLN A 1 102 ? 8.599 -1.156 -28.941 1.00 94.50 102 GLN A O 1
ATOM 845 N N . LYS A 1 103 ? 6.552 -1.954 -29.371 1.00 94.94 103 LYS A N 1
ATOM 846 C CA . LYS A 1 103 ? 6.029 -0.674 -29.842 1.00 94.94 103 LYS A CA 1
ATOM 847 C C . LYS A 1 103 ? 5.686 0.182 -28.639 1.00 94.94 103 LYS A C 1
ATOM 849 O O . LYS A 1 103 ? 5.100 -0.275 -27.662 1.00 94.94 103 LYS A O 1
ATOM 854 N N . HIS A 1 104 ? 6.080 1.446 -28.712 1.00 94.38 104 HIS A N 1
ATOM 855 C CA . HIS A 1 104 ? 5.826 2.411 -27.654 1.00 94.38 104 HIS A CA 1
ATOM 856 C C . HIS A 1 104 ? 4.323 2.674 -27.519 1.00 94.38 104 HIS A C 1
ATOM 858 O O . HIS A 1 104 ? 3.696 3.148 -28.464 1.00 94.38 104 HIS A O 1
ATOM 864 N N . LEU A 1 105 ? 3.784 2.428 -26.328 1.00 91.69 105 LEU A N 1
ATOM 865 C CA . LEU A 1 105 ? 2.391 2.694 -25.978 1.00 91.69 105 LEU A CA 1
ATOM 866 C C . LEU A 1 105 ? 2.260 4.051 -25.293 1.00 91.69 105 LEU A C 1
ATOM 868 O O . LEU A 1 105 ? 1.540 4.933 -25.752 1.00 91.69 105 LEU A O 1
ATOM 872 N N . GLU A 1 106 ? 3.005 4.243 -24.205 1.00 92.12 106 GLU A N 1
ATOM 873 C CA . GLU A 1 106 ? 2.827 5.397 -23.334 1.00 92.12 106 GLU A CA 1
ATOM 874 C C . GLU A 1 106 ? 4.132 5.841 -22.685 1.00 92.12 106 GLU A C 1
ATOM 876 O O . GLU A 1 106 ? 5.061 5.064 -22.460 1.00 92.12 106 GLU A O 1
ATOM 881 N N . LYS A 1 107 ? 4.174 7.126 -22.347 1.00 93.12 107 LYS A N 1
ATOM 882 C CA . LYS A 1 107 ? 5.260 7.761 -21.623 1.00 93.12 107 LYS A CA 1
ATOM 883 C C . LYS A 1 107 ? 4.697 8.494 -20.420 1.00 93.12 107 LYS A C 1
ATOM 885 O O . LYS A 1 107 ? 3.797 9.313 -20.562 1.00 93.12 107 LYS A O 1
ATOM 890 N N . PHE A 1 108 ? 5.340 8.307 -19.277 1.00 91.69 108 PHE A N 1
ATOM 891 C CA . PHE A 1 108 ? 4.945 8.924 -18.017 1.00 91.69 108 PHE A CA 1
ATOM 892 C C . PHE A 1 108 ? 6.128 9.611 -17.327 1.00 91.69 108 PHE A C 1
ATOM 894 O O . PHE A 1 108 ? 7.305 9.422 -17.668 1.00 91.69 108 PHE A O 1
ATOM 901 N N . LYS A 1 109 ? 5.817 10.476 -16.362 1.00 92.62 109 LYS A N 1
ATOM 902 C CA . LYS A 1 109 ? 6.810 11.124 -15.499 1.00 92.62 109 LYS A CA 1
ATOM 903 C C . LYS A 1 109 ? 7.278 10.105 -14.464 1.00 92.62 109 LYS A C 1
ATOM 905 O O . LYS A 1 109 ? 6.459 9.542 -13.760 1.00 92.62 109 LYS A O 1
ATOM 910 N N . ALA A 1 110 ? 8.589 9.907 -14.337 1.00 93.06 110 ALA A N 1
ATOM 911 C CA . ALA A 1 110 ? 9.096 8.990 -13.320 1.00 93.06 110 ALA A CA 1
ATOM 912 C C . ALA A 1 110 ? 8.833 9.544 -11.908 1.00 93.06 110 ALA A C 1
ATOM 914 O O . ALA A 1 110 ? 9.162 10.713 -11.634 1.00 93.06 110 ALA A O 1
ATOM 915 N N . THR A 1 111 ? 8.295 8.707 -11.022 1.00 92.00 111 THR A N 1
ATOM 916 C CA . THR A 1 111 ? 8.001 9.054 -9.623 1.00 92.00 111 THR A CA 1
ATOM 917 C C . THR A 1 111 ? 9.299 9.289 -8.843 1.00 92.00 111 THR A C 1
ATOM 919 O O . THR A 1 111 ? 10.398 8.933 -9.295 1.00 92.00 111 THR A O 1
ATOM 922 N N . SER A 1 112 ? 9.218 9.952 -7.684 1.00 90.12 112 SER A N 1
ATOM 923 C CA . SER A 1 112 ? 10.395 10.139 -6.811 1.00 90.12 112 SER A CA 1
ATOM 924 C C . SER A 1 112 ? 11.009 8.788 -6.427 1.00 90.12 112 SER A C 1
ATOM 926 O O . SER A 1 112 ? 12.223 8.574 -6.520 1.00 90.12 112 SER A O 1
ATOM 928 N N . PHE A 1 113 ? 10.127 7.836 -6.144 1.00 89.12 113 PHE A N 1
ATOM 929 C CA . PHE A 1 113 ? 10.439 6.458 -5.828 1.00 89.12 113 PHE A CA 1
ATOM 930 C C . PHE A 1 113 ? 11.182 5.725 -6.958 1.00 89.12 113 PHE A C 1
ATOM 932 O O . PHE A 1 113 ? 12.282 5.209 -6.750 1.00 89.12 113 PHE A O 1
ATOM 939 N N . GLN A 1 114 ? 10.668 5.762 -8.191 1.00 92.81 114 GLN A N 1
ATOM 940 C CA . GLN A 1 114 ? 11.340 5.156 -9.351 1.00 92.81 114 GLN A CA 1
ATOM 941 C C . GLN A 1 114 ? 12.735 5.753 -9.587 1.00 92.81 114 GLN A C 1
ATOM 943 O O . GLN A 1 114 ? 13.702 5.032 -9.841 1.00 92.81 114 GLN A O 1
ATOM 948 N N . LYS A 1 115 ? 12.882 7.078 -9.446 1.00 93.00 115 LYS A N 1
ATOM 949 C CA . LYS A 1 115 ? 14.188 7.754 -9.553 1.00 93.00 115 LYS A CA 1
ATOM 950 C C . LYS A 1 115 ? 15.158 7.308 -8.461 1.00 93.00 115 LYS A C 1
ATOM 952 O O . LYS A 1 115 ? 16.360 7.241 -8.709 1.00 93.00 115 LYS A O 1
ATOM 957 N N . LYS A 1 116 ? 14.673 7.036 -7.248 1.00 90.06 116 LYS A N 1
ATOM 958 C CA . LYS A 1 116 ? 15.481 6.512 -6.137 1.00 90.06 116 LYS A CA 1
ATOM 959 C C . LYS A 1 116 ? 16.016 5.118 -6.458 1.00 90.06 116 LYS A C 1
ATOM 961 O O . LYS A 1 116 ? 17.229 4.942 -6.378 1.00 90.06 116 LYS A O 1
ATOM 966 N N . ILE A 1 117 ? 15.168 4.210 -6.947 1.00 91.69 117 ILE A N 1
ATOM 967 C CA . ILE A 1 117 ? 15.592 2.867 -7.379 1.00 91.69 117 ILE A CA 1
ATOM 968 C C . ILE A 1 117 ? 16.666 2.956 -8.476 1.00 91.69 117 ILE A C 1
ATOM 970 O O . ILE A 1 117 ? 17.715 2.331 -8.376 1.00 91.69 117 ILE A O 1
ATOM 974 N N . LEU A 1 118 ? 16.465 3.799 -9.493 1.00 94.44 118 LEU A N 1
ATOM 975 C CA . LEU A 1 118 ? 17.433 3.963 -10.590 1.00 94.44 118 LEU A CA 1
ATOM 976 C C . LEU A 1 118 ? 18.769 4.581 -10.154 1.00 94.44 118 LEU A C 1
ATOM 978 O O . LEU A 1 118 ? 19.785 4.363 -10.811 1.00 94.44 118 LEU A O 1
ATOM 982 N N . ARG A 1 119 ? 18.784 5.380 -9.079 1.00 91.94 119 ARG A N 1
ATOM 983 C CA . ARG A 1 119 ? 20.030 5.899 -8.490 1.00 91.94 119 ARG A CA 1
ATOM 984 C C . ARG A 1 119 ? 20.784 4.812 -7.732 1.00 91.94 119 ARG A C 1
ATOM 986 O O . ARG A 1 119 ? 22.006 4.783 -7.811 1.00 91.94 119 ARG A O 1
ATOM 993 N N . GLN A 1 120 ? 20.062 3.951 -7.016 1.00 89.12 120 GLN A N 1
ATOM 994 C CA . GLN A 1 120 ? 20.637 2.815 -6.292 1.00 89.12 120 GLN A CA 1
ATOM 995 C C . GLN A 1 120 ? 21.171 1.756 -7.260 1.00 89.12 120 GLN A C 1
ATOM 997 O O . GLN A 1 120 ? 22.241 1.199 -7.030 1.00 89.12 120 GLN A O 1
ATOM 1002 N N . ASN A 1 121 ? 20.489 1.568 -8.394 1.00 92.56 121 ASN A N 1
ATOM 1003 C CA . ASN A 1 121 ? 20.879 0.607 -9.413 1.00 92.56 121 ASN A CA 1
ATOM 1004 C C . ASN A 1 121 ? 20.815 1.186 -10.835 1.00 92.56 121 ASN A C 1
ATOM 1006 O O . ASN A 1 121 ? 19.834 0.994 -11.565 1.00 92.56 121 ASN A O 1
ATOM 1010 N N . PRO A 1 122 ? 21.891 1.868 -11.272 1.00 94.88 122 PRO A N 1
ATOM 1011 C CA . PRO A 1 122 ? 21.956 2.490 -12.592 1.00 94.88 122 PRO A CA 1
ATOM 1012 C C . PRO A 1 122 ? 21.874 1.506 -13.765 1.00 94.88 122 PRO A C 1
ATOM 1014 O O . PRO A 1 122 ? 21.565 1.928 -14.878 1.00 94.88 122 PRO A O 1
ATOM 1017 N N . THR A 1 123 ? 22.125 0.211 -13.540 1.00 95.81 123 THR A N 1
ATOM 1018 C CA . THR A 1 123 ? 22.075 -0.819 -14.596 1.00 95.81 123 THR A CA 1
ATOM 1019 C C . THR A 1 123 ? 20.660 -1.041 -15.138 1.00 95.81 123 THR A C 1
ATOM 1021 O O . THR A 1 123 ? 20.494 -1.475 -16.274 1.00 95.81 123 THR A O 1
ATOM 1024 N N . LEU A 1 124 ? 19.633 -0.669 -14.364 1.00 95.88 124 LEU A N 1
ATOM 1025 C CA . LEU A 1 124 ? 18.222 -0.741 -14.759 1.00 95.88 124 LEU A CA 1
ATOM 1026 C C . LEU A 1 124 ? 17.780 0.436 -15.643 1.00 95.88 124 LEU A C 1
ATOM 1028 O O . LEU A 1 124 ? 16.636 0.493 -16.099 1.00 95.88 124 LEU A O 1
ATOM 1032 N N . LYS A 1 125 ? 18.668 1.401 -15.894 1.00 96.38 125 LYS A N 1
ATOM 1033 C CA . LYS A 1 125 ? 18.361 2.586 -16.690 1.00 96.38 125 LYS A CA 1
ATOM 1034 C C . LYS A 1 125 ? 18.448 2.278 -18.181 1.00 96.38 125 LYS A C 1
ATOM 1036 O O . LYS A 1 125 ? 19.422 1.722 -18.668 1.00 96.38 125 LYS A O 1
ATOM 1041 N N . ASN A 1 126 ? 17.460 2.754 -18.930 1.00 95.81 126 ASN A N 1
ATOM 1042 C CA . ASN A 1 126 ? 17.374 2.659 -20.386 1.00 95.81 126 ASN A CA 1
ATOM 1043 C C . ASN A 1 126 ? 17.409 1.232 -20.973 1.00 95.81 126 ASN A C 1
ATOM 1045 O O . ASN A 1 126 ? 17.622 1.086 -22.180 1.00 95.81 126 ASN A O 1
ATOM 1049 N N . VAL A 1 127 ? 17.131 0.209 -20.171 1.00 96.44 127 VAL A N 1
ATOM 1050 C CA . VAL A 1 127 ? 16.965 -1.179 -20.623 1.00 96.44 127 VAL A CA 1
ATOM 1051 C C . VAL A 1 127 ? 15.482 -1.538 -20.711 1.00 96.44 127 VAL A C 1
ATOM 1053 O O . VAL A 1 127 ? 14.655 -0.904 -20.053 1.00 96.44 127 VAL A O 1
ATOM 1056 N N . PHE A 1 128 ? 15.145 -2.522 -21.543 1.00 96.69 128 PHE A N 1
ATOM 1057 C CA . PHE A 1 128 ? 13.811 -3.119 -21.539 1.00 96.69 128 PHE A CA 1
ATOM 1058 C C . PHE A 1 128 ? 13.689 -4.068 -20.348 1.00 96.69 128 PHE A C 1
ATOM 1060 O O . PHE A 1 128 ? 14.558 -4.910 -20.125 1.00 96.69 128 PHE A O 1
ATOM 1067 N N . LEU A 1 129 ? 12.618 -3.901 -19.582 1.00 97.06 129 LEU A N 1
ATOM 1068 C CA . LEU A 1 129 ? 12.255 -4.747 -18.457 1.00 97.06 129 LEU A CA 1
ATOM 1069 C C . LEU A 1 129 ? 10.920 -5.404 -18.792 1.00 97.06 129 LEU A C 1
ATOM 1071 O O . LEU A 1 129 ? 9.954 -4.697 -19.081 1.00 97.06 129 LEU A O 1
ATOM 1075 N N . ASP A 1 130 ? 10.878 -6.730 -18.788 1.00 96.56 130 ASP A N 1
ATOM 1076 C CA . ASP A 1 130 ? 9.664 -7.479 -19.098 1.00 96.56 130 ASP A CA 1
ATOM 1077 C C . ASP A 1 130 ? 8.799 -7.610 -17.838 1.00 96.56 130 ASP A C 1
ATOM 1079 O O . ASP A 1 130 ? 9.287 -7.932 -16.750 1.00 96.56 130 ASP A O 1
ATOM 1083 N N . ARG A 1 131 ? 7.497 -7.353 -17.978 1.00 95.44 131 ARG A N 1
ATOM 1084 C CA . ARG A 1 131 ? 6.499 -7.500 -16.916 1.00 95.44 131 A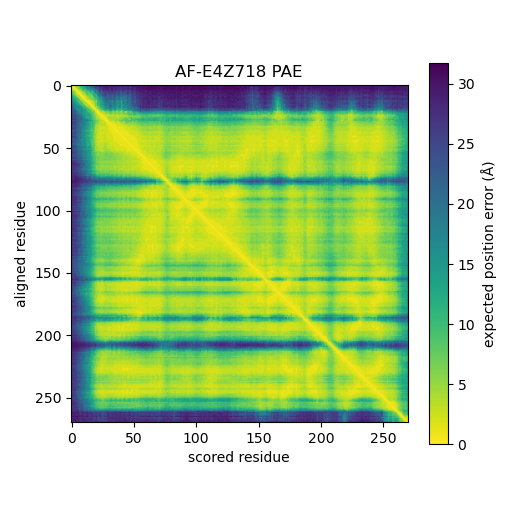RG A CA 1
ATOM 1085 C C . ARG A 1 131 ? 6.534 -8.899 -16.296 1.00 95.44 131 ARG A C 1
ATOM 1087 O O . ARG A 1 131 ? 6.359 -9.019 -15.085 1.00 95.44 131 ARG A O 1
ATOM 1094 N N . SER A 1 132 ? 6.817 -9.947 -17.076 1.00 94.69 132 SER A N 1
ATOM 1095 C CA . SER A 1 132 ? 6.899 -11.324 -16.569 1.00 94.69 132 SER A CA 1
ATOM 1096 C C . SER A 1 132 ? 8.108 -11.581 -15.664 1.00 94.69 132 SER A C 1
ATOM 1098 O O . SER A 1 132 ? 8.219 -12.645 -15.055 1.00 94.69 132 SER A O 1
ATOM 1100 N N . GLU A 1 133 ? 9.051 -10.640 -15.568 1.00 95.06 133 GLU A N 1
ATOM 1101 C CA . GLU A 1 133 ? 10.217 -10.767 -14.692 1.00 95.06 133 GLU A CA 1
ATOM 1102 C C . GLU A 1 133 ? 9.904 -10.454 -13.226 1.00 95.06 133 GLU A C 1
ATOM 1104 O O . GLU A 1 133 ? 10.754 -10.689 -12.361 1.00 95.06 133 GLU A O 1
ATOM 1109 N N . ILE A 1 134 ? 8.690 -9.980 -12.920 1.00 93.38 134 ILE A N 1
ATOM 1110 C CA . ILE A 1 134 ? 8.196 -9.897 -11.545 1.00 93.38 134 ILE A CA 1
ATOM 1111 C C . ILE A 1 134 ? 8.126 -11.318 -10.962 1.00 93.38 134 ILE A C 1
ATOM 1113 O O . ILE A 1 134 ? 7.317 -12.145 -11.371 1.00 93.38 134 ILE A O 1
ATOM 1117 N N . LYS A 1 135 ? 8.979 -11.604 -9.975 1.00 93.06 135 LYS A N 1
ATOM 1118 C CA . LYS A 1 135 ? 8.985 -12.878 -9.231 1.00 93.06 135 LYS A CA 1
ATOM 1119 C C . LYS A 1 135 ? 7.941 -12.883 -8.134 1.00 93.06 135 LYS A C 1
ATOM 1121 O O . LYS A 1 135 ? 7.513 -11.818 -7.734 1.00 93.06 135 LYS A O 1
ATOM 1126 N N . GLU A 1 136 ? 7.542 -14.035 -7.622 1.00 91.00 136 GLU A N 1
ATOM 1127 C CA . GLU A 1 136 ? 6.648 -14.118 -6.461 1.00 91.00 136 GLU A CA 1
ATOM 1128 C C . GLU A 1 136 ? 7.298 -13.523 -5.191 1.00 91.00 136 GLU A C 1
ATOM 1130 O O . GLU A 1 136 ? 8.524 -13.527 -5.046 1.00 91.00 136 GLU A O 1
ATOM 1135 N N . GLU A 1 137 ? 6.491 -12.939 -4.297 1.00 90.94 137 GLU A N 1
ATOM 1136 C CA . GLU A 1 137 ? 6.955 -12.429 -2.996 1.00 90.94 137 GLU A CA 1
ATOM 1137 C C . GLU A 1 137 ? 6.812 -13.534 -1.952 1.00 90.94 137 GLU A C 1
ATOM 1139 O O . GLU A 1 137 ? 5.712 -14.035 -1.749 1.00 90.94 137 GLU A O 1
ATOM 1144 N N . ASN A 1 138 ? 7.906 -13.878 -1.273 1.00 90.56 138 ASN A N 1
ATOM 1145 C CA . ASN A 1 138 ? 7.936 -14.907 -0.228 1.00 90.56 138 ASN A CA 1
ATOM 1146 C C . ASN A 1 138 ? 8.440 -14.364 1.121 1.00 90.56 138 ASN A C 1
ATOM 1148 O O . ASN A 1 138 ? 8.670 -15.123 2.065 1.00 90.56 138 ASN A O 1
ATOM 1152 N N . GLY A 1 139 ? 8.650 -13.051 1.210 1.00 89.06 139 GLY A N 1
ATOM 1153 C CA . GLY A 1 139 ? 9.050 -12.354 2.418 1.00 89.06 139 GLY A CA 1
ATOM 1154 C C . GLY A 1 139 ? 7.989 -12.438 3.512 1.00 89.06 139 GLY A C 1
ATOM 1155 O O . GLY A 1 139 ? 6.786 -12.419 3.242 1.00 89.06 139 GLY A O 1
ATOM 1156 N N . LYS A 1 140 ? 8.452 -12.538 4.758 1.00 91.19 140 LYS A N 1
ATOM 1157 C CA . LYS A 1 140 ? 7.612 -12.780 5.935 1.00 91.19 140 LYS A CA 1
ATOM 1158 C C . LYS A 1 140 ? 7.556 -11.562 6.842 1.00 91.19 140 LYS A C 1
ATOM 1160 O O . LYS A 1 140 ? 8.476 -10.743 6.860 1.00 91.19 140 LYS A O 1
ATOM 1165 N N . TRP A 1 141 ? 6.483 -11.466 7.619 1.00 92.81 141 TRP A N 1
ATOM 1166 C CA . TRP A 1 141 ? 6.372 -10.484 8.687 1.00 92.81 141 TRP A CA 1
ATOM 1167 C C . TRP A 1 141 ? 7.164 -10.922 9.924 1.00 92.81 141 TRP A C 1
ATOM 1169 O O . TRP A 1 141 ? 6.982 -12.018 10.451 1.00 92.81 141 TRP A O 1
ATOM 1179 N N . ASN A 1 142 ? 7.999 -10.020 10.432 1.00 92.69 142 ASN A N 1
ATOM 1180 C CA . ASN A 1 142 ? 8.807 -10.195 11.634 1.00 92.69 142 ASN A CA 1
ATOM 1181 C C . ASN A 1 142 ? 8.106 -9.533 12.831 1.00 92.69 142 ASN A C 1
ATOM 1183 O O . ASN A 1 142 ? 8.593 -8.574 13.427 1.00 92.69 142 ASN A O 1
ATOM 1187 N N . LEU A 1 143 ? 6.910 -10.027 13.167 1.00 91.88 143 LEU A N 1
ATOM 1188 C CA . LEU A 1 143 ? 6.077 -9.426 14.209 1.00 91.88 143 LEU A CA 1
ATOM 1189 C C . LEU A 1 143 ? 6.584 -9.738 15.618 1.00 91.88 143 LEU A C 1
ATOM 1191 O O . LEU A 1 143 ? 6.743 -10.897 16.007 1.00 91.88 143 LEU A O 1
ATOM 1195 N N . LYS A 1 144 ? 6.720 -8.690 16.435 1.00 91.56 144 LYS A N 1
ATOM 1196 C CA . LYS A 1 144 ? 6.921 -8.824 17.885 1.00 91.56 144 LYS A CA 1
ATOM 1197 C C . LYS A 1 144 ? 5.653 -9.356 18.562 1.00 91.56 144 LYS A C 1
ATOM 1199 O O . LYS A 1 144 ? 4.545 -9.165 18.058 1.00 91.56 144 LYS A O 1
ATOM 1204 N N . ASN A 1 145 ? 5.810 -9.946 19.752 1.00 91.12 145 ASN A N 1
ATOM 1205 C CA . ASN A 1 145 ? 4.711 -10.537 20.535 1.00 91.12 145 ASN A CA 1
ATOM 1206 C C . ASN A 1 145 ? 3.505 -9.596 20.703 1.00 91.12 145 ASN A C 1
ATOM 1208 O O . ASN A 1 145 ? 2.366 -10.049 20.637 1.00 91.12 145 ASN A O 1
ATOM 1212 N N . GLU A 1 146 ? 3.746 -8.288 20.851 1.00 91.31 146 GLU A N 1
ATOM 1213 C CA . GLU A 1 146 ? 2.688 -7.276 20.967 1.00 91.31 146 GLU A CA 1
ATOM 1214 C C . GLU A 1 146 ? 1.711 -7.284 19.775 1.00 91.31 146 GLU A C 1
ATOM 1216 O O . GLU A 1 146 ? 0.500 -7.211 19.977 1.00 91.31 146 GLU A O 1
ATOM 1221 N N . LEU A 1 147 ? 2.218 -7.380 18.540 1.00 93.31 147 LEU A N 1
ATOM 1222 C CA . LEU A 1 147 ? 1.387 -7.431 17.332 1.00 93.31 147 LEU A CA 1
ATOM 1223 C C . LEU A 1 147 ? 0.947 -8.852 16.996 1.00 93.31 147 LEU A C 1
ATOM 1225 O O . LEU A 1 147 ? -0.170 -9.045 16.525 1.00 93.31 147 LEU A O 1
ATOM 1229 N N . LYS A 1 148 ? 1.788 -9.850 17.277 1.00 93.81 148 LYS A N 1
ATOM 1230 C CA . LYS A 1 148 ? 1.472 -11.256 17.008 1.00 93.81 148 LYS A CA 1
ATOM 1231 C C . LYS A 1 148 ? 0.212 -11.710 17.750 1.00 93.81 148 LYS A C 1
ATOM 1233 O O . LYS A 1 148 ? -0.635 -12.364 17.158 1.00 93.81 148 LYS A O 1
ATOM 1238 N N . ASN A 1 149 ? 0.039 -11.282 19.003 1.00 93.81 149 ASN A N 1
ATOM 1239 C CA . ASN A 1 149 ? -1.157 -11.581 19.803 1.00 93.81 149 ASN A CA 1
ATOM 1240 C C . ASN A 1 149 ? -2.415 -10.833 19.333 1.00 93.81 149 ASN A C 1
ATOM 1242 O O . ASN A 1 149 ? -3.521 -11.144 19.766 1.00 93.81 149 ASN A O 1
ATOM 1246 N N . LYS A 1 150 ? -2.246 -9.824 18.477 1.00 95.38 150 LYS A N 1
ATOM 1247 C CA . LYS A 1 150 ? -3.322 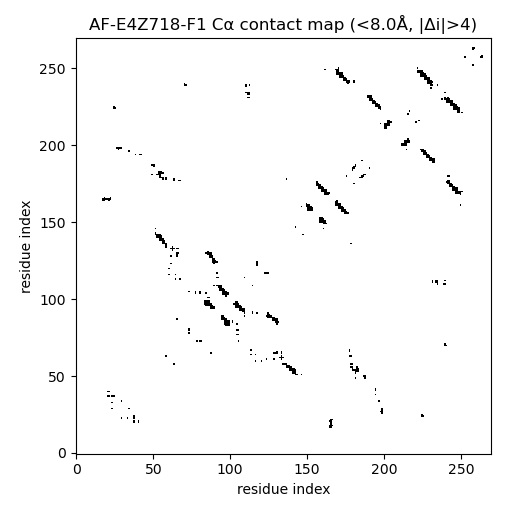-9.020 17.897 1.00 95.38 150 LYS A CA 1
ATOM 1248 C C . LYS A 1 150 ? -3.623 -9.419 16.452 1.00 95.38 150 LYS A C 1
ATOM 1250 O O . LYS A 1 150 ? -4.480 -8.799 15.837 1.00 95.38 150 LYS A O 1
ATOM 1255 N N . LEU A 1 151 ? -2.918 -10.396 15.885 1.00 95.12 151 LEU A N 1
ATOM 1256 C CA . LEU A 1 151 ? -3.091 -10.800 14.495 1.00 95.12 151 LEU A CA 1
ATOM 1257 C C . LEU A 1 151 ? -4.476 -11.430 14.288 1.00 95.12 151 LEU A C 1
ATOM 1259 O O . LEU A 1 151 ? -4.821 -12.400 14.955 1.00 95.12 151 LEU A O 1
ATOM 1263 N N . LEU A 1 152 ? -5.255 -10.871 13.363 1.00 92.44 152 LEU A N 1
ATOM 1264 C CA . LEU A 1 152 ? -6.557 -11.403 12.950 1.00 92.44 152 LEU A CA 1
ATOM 1265 C C . LEU A 1 152 ? -6.434 -12.229 11.671 1.00 92.44 152 LEU A C 1
ATOM 1267 O O . LEU A 1 152 ? -7.058 -13.275 11.542 1.00 92.44 152 LEU A O 1
ATOM 1271 N N . SER A 1 153 ? -5.644 -11.749 10.711 1.00 91.19 153 SER A N 1
ATOM 1272 C CA . SER A 1 153 ? -5.458 -12.418 9.427 1.00 91.19 153 SER A CA 1
ATOM 1273 C C . SER A 1 153 ? -4.141 -11.998 8.783 1.00 91.19 153 SER A C 1
ATOM 1275 O O . SER A 1 153 ? -3.739 -10.839 8.882 1.00 91.19 153 SER A O 1
ATOM 1277 N N . GLU A 1 154 ? -3.489 -12.935 8.105 1.00 91.00 154 GLU A N 1
ATOM 1278 C CA . GLU A 1 154 ? -2.296 -12.713 7.291 1.00 91.00 154 GLU A CA 1
ATOM 1279 C C . GLU A 1 154 ? -2.460 -13.493 5.985 1.00 91.00 154 GLU A C 1
ATOM 1281 O O . GLU A 1 154 ? -2.673 -14.707 6.006 1.00 91.00 154 GLU A O 1
ATOM 1286 N N . GLY A 1 155 ? -2.389 -12.808 4.845 1.00 81.88 155 GLY A N 1
ATOM 1287 C CA . GLY A 1 155 ? -2.453 -13.462 3.542 1.00 81.88 155 GLY A CA 1
ATOM 1288 C C . GLY A 1 155 ? -2.891 -12.535 2.414 1.00 81.88 155 GLY A C 1
ATOM 1289 O O . GLY A 1 155 ? -3.470 -11.471 2.634 1.00 81.88 155 GLY A O 1
ATOM 1290 N N . GLY A 1 156 ? -2.617 -12.956 1.178 1.00 75.75 156 GLY A N 1
ATOM 1291 C CA . GLY A 1 156 ? -2.882 -12.141 -0.006 1.00 75.75 156 GLY A CA 1
ATOM 1292 C C . GLY A 1 156 ? -2.075 -10.840 0.023 1.00 75.75 156 GLY A C 1
ATOM 1293 O O . GLY A 1 156 ? -0.854 -10.868 0.135 1.00 75.75 156 GLY A O 1
ATOM 1294 N N . GLU A 1 157 ? -2.767 -9.705 -0.066 1.00 80.12 157 GLU A N 1
ATOM 1295 C CA . GLU A 1 157 ? -2.165 -8.368 -0.198 1.00 80.12 157 GLU A CA 1
ATOM 1296 C C . GLU A 1 157 ? -2.080 -7.588 1.126 1.00 80.12 157 GLU A C 1
ATOM 1298 O O . GLU A 1 157 ? -1.659 -6.427 1.134 1.00 80.12 157 GLU A O 1
ATOM 1303 N N . ALA A 1 158 ? -2.514 -8.177 2.249 1.00 92.56 158 ALA A N 1
ATOM 1304 C CA . ALA A 1 158 ? -2.604 -7.453 3.512 1.00 92.56 158 ALA A CA 1
ATOM 1305 C C . ALA A 1 158 ? -2.374 -8.309 4.765 1.00 92.56 158 ALA A C 1
ATOM 1307 O O . ALA A 1 158 ? -2.541 -9.528 4.776 1.00 92.56 158 ALA A O 1
ATOM 1308 N N . ILE A 1 159 ? -2.038 -7.621 5.854 1.00 95.06 159 ILE A N 1
ATOM 1309 C CA . ILE A 1 159 ? -2.069 -8.156 7.216 1.00 95.06 159 ILE A CA 1
ATOM 1310 C C . ILE A 1 159 ? -3.058 -7.344 8.050 1.00 95.06 159 ILE A C 1
ATOM 1312 O O . ILE A 1 159 ? -3.169 -6.129 7.879 1.00 95.06 159 ILE A O 1
ATOM 1316 N N . VAL A 1 160 ? -3.816 -8.012 8.915 1.00 95.88 160 VAL A N 1
ATOM 1317 C CA . VAL A 1 160 ? -4.906 -7.397 9.676 1.00 95.88 160 VAL A CA 1
ATOM 1318 C C . VAL A 1 160 ? -4.702 -7.638 11.162 1.00 95.88 160 VAL A C 1
ATOM 1320 O O . VAL A 1 160 ? -4.562 -8.780 11.599 1.00 95.88 160 VAL A O 1
ATOM 1323 N N . PHE A 1 161 ? -4.730 -6.564 11.946 1.00 97.00 161 PHE A N 1
ATOM 1324 C CA . PHE A 1 161 ? -4.602 -6.602 13.397 1.00 97.00 161 PHE A CA 1
ATOM 1325 C C . PHE A 1 161 ? -5.860 -6.114 14.092 1.00 97.00 161 PHE A C 1
ATOM 1327 O O . PHE A 1 161 ? -6.565 -5.235 13.615 1.00 97.00 161 PHE A O 1
ATOM 1334 N N . ASN A 1 162 ? -6.067 -6.626 15.289 1.00 96.00 162 ASN A N 1
ATOM 1335 C CA . ASN A 1 162 ? -6.979 -6.089 16.267 1.00 96.00 162 ASN A CA 1
ATOM 1336 C C . ASN A 1 162 ? -6.306 -4.918 16.999 1.00 96.00 162 ASN A C 1
ATOM 1338 O O . ASN A 1 162 ? -5.235 -5.094 17.581 1.00 96.00 162 ASN A O 1
ATOM 1342 N N . GLN A 1 163 ? -6.899 -3.728 16.996 1.00 95.31 163 GLN A N 1
ATOM 1343 C CA . GLN A 1 163 ? -6.373 -2.573 17.730 1.00 95.31 163 GLN A CA 1
ATOM 1344 C C . GLN A 1 163 ? -7.482 -1.864 18.492 1.00 95.31 163 GLN A C 1
ATOM 1346 O O . GLN A 1 163 ? -8.626 -1.804 18.053 1.00 95.31 163 GLN A O 1
ATOM 1351 N N . LYS A 1 164 ? -7.126 -1.322 19.654 1.00 91.75 164 LYS A N 1
ATOM 1352 C CA . LYS A 1 164 ? -8.039 -0.552 20.490 1.00 91.75 164 LYS A CA 1
ATOM 1353 C C . LYS A 1 164 ? -7.794 0.937 20.256 1.00 91.75 164 LYS A C 1
ATOM 1355 O O . LYS A 1 164 ? -6.662 1.389 20.413 1.00 91.75 164 LYS A O 1
ATOM 1360 N N . PHE A 1 165 ? -8.850 1.665 19.913 1.00 90.25 165 PHE A N 1
ATOM 1361 C CA . PHE A 1 165 ? -8.874 3.120 19.770 1.00 90.25 165 PHE A CA 1
ATOM 1362 C C . PHE A 1 165 ? -9.901 3.675 20.757 1.00 90.25 165 PHE A C 1
ATOM 1364 O O . PHE A 1 165 ? -11.108 3.528 20.565 1.00 90.25 165 PHE A O 1
ATOM 1371 N N . GLY A 1 166 ? -9.426 4.256 21.860 1.00 85.25 166 GLY A N 1
ATOM 1372 C CA . GLY A 1 166 ? -10.287 4.596 22.991 1.00 85.25 166 GLY A CA 1
ATOM 1373 C C . GLY A 1 166 ? -10.965 3.349 23.564 1.00 85.25 166 GLY A C 1
ATOM 1374 O O . GLY A 1 166 ? -10.285 2.389 23.920 1.00 85.25 166 GLY A O 1
ATOM 1375 N N . GLU A 1 167 ? -12.293 3.337 23.656 1.00 84.50 167 GLU A N 1
ATOM 1376 C CA . GLU A 1 167 ? -13.065 2.157 24.087 1.00 84.50 167 GLU A CA 1
ATOM 1377 C C . GLU A 1 167 ? -13.340 1.163 22.952 1.00 84.50 167 GLU A C 1
ATOM 1379 O O . GLU A 1 167 ? -13.637 -0.004 23.211 1.00 84.50 167 GLU A O 1
ATOM 1384 N N . ASN A 1 168 ? -13.165 1.594 21.702 1.00 87.19 168 ASN A N 1
ATOM 1385 C CA . ASN A 1 168 ? -13.561 0.835 20.526 1.00 87.19 168 ASN A CA 1
ATOM 1386 C C . ASN A 1 168 ? -12.482 -0.161 20.106 1.00 87.19 168 ASN A C 1
ATOM 1388 O O . ASN A 1 168 ? -11.305 0.178 19.962 1.00 87.19 168 ASN A O 1
ATOM 1392 N N . LEU A 1 169 ? -12.904 -1.398 19.862 1.00 92.69 169 LEU A N 1
ATOM 1393 C CA . LEU A 1 169 ? -12.065 -2.439 19.290 1.00 92.69 169 LEU A CA 1
ATOM 1394 C C . LEU A 1 169 ? -12.269 -2.476 17.771 1.00 92.69 169 LEU A C 1
ATOM 1396 O O . LEU A 1 169 ? -13.379 -2.705 17.302 1.00 92.69 169 LEU A O 1
ATOM 1400 N N . MET A 1 170 ? -11.204 -2.253 17.008 1.00 95.00 170 MET A N 1
ATOM 1401 C CA . MET A 1 170 ? -11.246 -2.081 15.555 1.00 95.00 170 MET A CA 1
ATOM 1402 C C . MET A 1 170 ? -10.280 -3.030 14.847 1.00 95.00 170 MET A C 1
ATOM 1404 O O . MET A 1 170 ? -9.305 -3.513 15.432 1.00 95.00 170 MET A O 1
ATOM 1408 N N . ALA A 1 171 ? -10.536 -3.272 13.565 1.00 96.62 171 ALA A N 1
ATOM 1409 C CA . ALA A 1 171 ? -9.601 -3.954 12.688 1.00 96.62 171 ALA A CA 1
ATOM 1410 C C . ALA A 1 171 ? -8.714 -2.923 11.977 1.00 96.62 171 ALA A C 1
ATOM 1412 O O . ALA A 1 171 ? -9.187 -1.919 11.452 1.00 96.62 171 ALA A O 1
ATOM 1413 N N . VAL A 1 172 ? -7.411 -3.180 11.951 1.00 97.56 172 VAL A N 1
ATOM 1414 C CA . VAL A 1 172 ? -6.412 -2.369 11.254 1.00 97.56 172 VAL A CA 1
ATOM 1415 C C . VAL A 1 172 ? -5.802 -3.223 10.160 1.00 97.56 172 VAL A C 1
ATOM 1417 O O . VAL A 1 172 ? -5.075 -4.172 10.453 1.00 97.56 172 VAL A O 1
ATOM 1420 N N . ARG A 1 173 ? -6.109 -2.903 8.905 1.00 96.94 173 ARG A N 1
ATOM 1421 C CA . ARG A 1 173 ? -5.595 -3.589 7.716 1.00 96.94 173 ARG A CA 1
ATOM 1422 C C . ARG A 1 173 ? -4.429 -2.808 7.133 1.00 96.94 173 ARG A C 1
ATOM 1424 O O . ARG A 1 173 ? -4.584 -1.644 6.795 1.00 96.94 173 ARG A O 1
ATOM 1431 N N . ILE A 1 174 ? -3.291 -3.463 6.954 1.00 96.69 174 ILE A N 1
ATOM 1432 C CA . ILE A 1 174 ? -2.109 -2.901 6.305 1.00 96.69 174 ILE A CA 1
ATOM 1433 C C . ILE A 1 174 ? -1.990 -3.558 4.938 1.00 96.69 174 ILE A C 1
ATOM 1435 O O . ILE A 1 174 ? -1.737 -4.761 4.867 1.00 96.69 174 ILE A O 1
ATOM 1439 N N . ALA A 1 175 ? -2.178 -2.782 3.871 1.00 95.38 175 ALA A N 1
ATOM 1440 C CA . ALA A 1 175 ? -1.979 -3.239 2.499 1.00 95.38 175 ALA A CA 1
ATOM 1441 C C . ALA A 1 175 ? -0.656 -2.692 1.958 1.00 95.38 175 ALA A C 1
ATOM 1443 O O . ALA A 1 175 ? -0.372 -1.498 2.065 1.00 95.38 175 ALA A O 1
ATOM 1444 N N . VAL A 1 176 ? 0.160 -3.580 1.395 1.00 92.06 176 VAL A N 1
ATOM 1445 C CA . VAL A 1 176 ? 1.528 -3.270 0.971 1.00 92.06 176 VAL A CA 1
ATOM 1446 C C . VAL A 1 176 ? 1.608 -3.348 -0.551 1.00 92.06 176 VAL A C 1
ATOM 1448 O O . VAL A 1 176 ? 1.697 -4.439 -1.108 1.00 92.06 176 VAL A O 1
ATOM 1451 N N . PHE A 1 177 ? 1.581 -2.197 -1.227 1.00 92.06 177 PHE A N 1
ATOM 1452 C CA . PHE A 1 177 ? 1.668 -2.136 -2.693 1.00 92.06 177 PHE A CA 1
ATOM 1453 C C . PHE A 1 177 ? 3.117 -2.146 -3.198 1.00 92.06 177 PHE A C 1
ATOM 1455 O O . PHE A 1 177 ? 3.390 -2.548 -4.330 1.00 92.06 177 PHE A O 1
ATOM 1462 N N . ASP A 1 178 ? 4.063 -1.712 -2.364 1.00 91.62 178 ASP A N 1
ATOM 1463 C CA . ASP A 1 178 ? 5.494 -1.868 -2.585 1.00 91.62 178 ASP A CA 1
ATOM 1464 C C . ASP A 1 178 ? 6.087 -2.916 -1.641 1.00 91.62 178 ASP A C 1
ATOM 1466 O O . ASP A 1 178 ? 6.128 -2.734 -0.430 1.00 91.62 178 ASP A O 1
ATOM 1470 N N . SER A 1 179 ? 6.635 -3.991 -2.205 1.00 88.00 179 SER A N 1
ATOM 1471 C CA . SER A 1 179 ? 7.168 -5.141 -1.454 1.00 88.00 179 SER A CA 1
ATOM 1472 C C . SER A 1 179 ? 8.201 -4.821 -0.363 1.00 88.00 179 SER A C 1
ATOM 1474 O O . SER A 1 179 ? 8.370 -5.606 0.572 1.00 88.00 179 SER A O 1
ATOM 1476 N N . PHE A 1 180 ? 8.905 -3.693 -0.475 1.00 89.44 180 PHE A N 1
ATOM 1477 C CA . PHE A 1 180 ? 9.955 -3.317 0.469 1.00 89.44 180 PHE A CA 1
ATOM 1478 C C . PHE A 1 180 ? 9.437 -2.402 1.577 1.00 89.44 180 PHE A C 1
ATOM 1480 O O . PHE A 1 180 ? 10.209 -2.091 2.485 1.00 89.44 180 PHE A O 1
ATOM 1487 N N . LEU A 1 181 ? 8.178 -1.962 1.532 1.00 90.81 181 LEU A N 1
ATOM 1488 C CA . LEU A 1 181 ? 7.583 -1.191 2.615 1.00 90.81 181 LEU A CA 1
ATOM 1489 C C . LEU A 1 181 ? 7.768 -1.943 3.942 1.00 90.81 181 LEU A C 1
ATOM 1491 O O . LEU A 1 181 ? 7.490 -3.135 4.018 1.00 90.81 181 LEU A O 1
ATOM 1495 N N . PHE A 1 182 ? 8.284 -1.267 4.971 1.00 91.31 182 PHE A N 1
ATOM 1496 C CA . PHE A 1 182 ? 8.601 -1.856 6.285 1.00 91.31 182 PHE A CA 1
ATOM 1497 C C . PHE A 1 182 ? 9.750 -2.879 6.304 1.00 91.31 182 PHE A C 1
ATOM 1499 O O . PHE A 1 182 ? 9.940 -3.587 7.294 1.00 91.31 182 PHE A O 1
ATOM 1506 N N . THR A 1 183 ? 10.558 -2.954 5.246 1.00 90.88 183 THR A N 1
ATOM 1507 C CA . THR A 1 183 ? 11.853 -3.647 5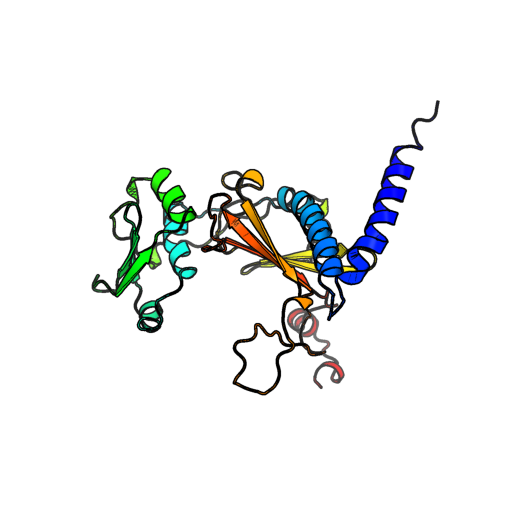.313 1.00 90.88 183 THR A CA 1
ATOM 1508 C C . THR A 1 183 ? 12.904 -2.757 5.968 1.00 90.88 183 THR A C 1
ATOM 1510 O O . THR A 1 183 ? 12.798 -1.531 5.964 1.00 90.88 183 THR A O 1
ATOM 1513 N N . LYS A 1 184 ? 14.001 -3.346 6.456 1.00 85.06 184 LYS A N 1
ATOM 1514 C CA . LYS A 1 184 ? 15.147 -2.577 6.985 1.00 85.06 184 LYS A CA 1
ATOM 1515 C C . LYS A 1 184 ? 15.715 -1.566 5.980 1.00 85.06 184 LYS A C 1
ATOM 1517 O O . LYS A 1 184 ? 16.238 -0.532 6.379 1.00 85.06 184 LYS A O 1
ATOM 1522 N N . GLN A 1 185 ? 15.599 -1.852 4.681 1.00 76.94 185 GLN A N 1
ATOM 1523 C CA . GLN A 1 185 ? 16.068 -0.975 3.604 1.00 76.94 185 GLN A CA 1
ATOM 1524 C C . GLN A 1 185 ? 15.126 0.217 3.359 1.00 76.94 185 GLN A C 1
ATOM 1526 O O . GLN A 1 185 ? 15.549 1.242 2.819 1.00 76.94 185 GLN A O 1
ATOM 1531 N N . PHE A 1 186 ? 13.862 0.101 3.771 1.00 77.69 186 PHE A N 1
ATOM 1532 C CA . PHE A 1 186 ? 12.812 1.095 3.574 1.00 77.69 186 PHE A CA 1
ATOM 1533 C C . PHE A 1 186 ? 11.906 1.155 4.817 1.00 77.69 186 PHE A C 1
ATOM 1535 O O . PHE A 1 186 ? 10.747 0.736 4.819 1.00 77.69 186 PHE A O 1
ATOM 1542 N N . GLY A 1 187 ? 12.504 1.619 5.917 1.00 67.94 187 GLY A N 1
ATOM 1543 C CA . GLY A 1 187 ? 11.858 1.715 7.226 1.00 67.94 187 GLY A CA 1
ATOM 1544 C C . GLY A 1 187 ?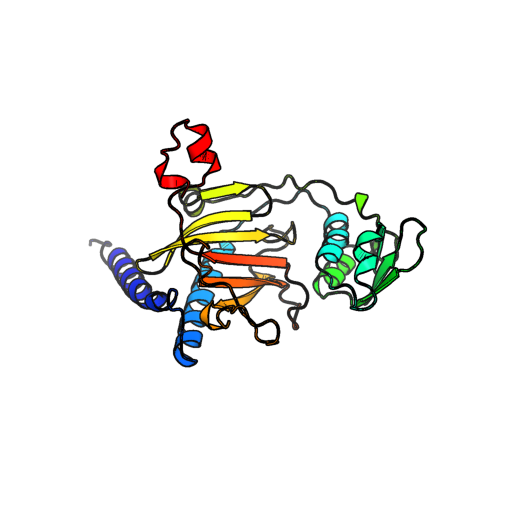 11.122 3.038 7.468 1.00 67.94 187 GLY A C 1
ATOM 1545 O O . GLY A 1 187 ? 11.082 3.921 6.612 1.00 67.94 187 GLY A O 1
ATOM 1546 N N . ALA A 1 188 ? 10.599 3.197 8.690 1.00 66.62 188 ALA A N 1
ATOM 1547 C CA . ALA A 1 188 ? 9.722 4.302 9.096 1.00 66.62 188 ALA A CA 1
ATOM 1548 C C . ALA A 1 188 ? 10.288 5.724 8.868 1.00 66.62 188 ALA A C 1
ATOM 1550 O O . ALA A 1 188 ? 9.528 6.664 8.675 1.00 66.62 188 ALA A O 1
ATOM 1551 N N . GLY A 1 189 ? 11.613 5.902 8.847 1.00 73.19 189 GLY A N 1
ATOM 1552 C CA . GLY A 1 189 ? 12.238 7.210 8.593 1.00 73.19 189 GLY A CA 1
ATOM 1553 C C . GLY A 1 189 ? 12.240 7.656 7.124 1.00 73.19 189 GLY A C 1
ATOM 1554 O O . GLY A 1 189 ? 12.650 8.774 6.828 1.00 73.19 189 GLY A O 1
ATOM 1555 N N . GLN A 1 190 ? 11.827 6.789 6.195 1.00 84.31 190 GLN A N 1
ATOM 1556 C CA . GLN A 1 190 ? 11.779 7.077 4.754 1.00 84.31 190 GLN A CA 1
ATOM 1557 C C . GLN A 1 190 ? 10.349 7.210 4.223 1.00 84.31 190 GLN A C 1
ATOM 1559 O O . GLN A 1 190 ? 10.158 7.317 3.012 1.00 84.31 190 GLN A O 1
ATOM 1564 N N . ILE A 1 191 ? 9.361 7.190 5.116 1.00 90.88 191 ILE A N 1
ATOM 1565 C CA . ILE A 1 191 ? 7.950 7.262 4.760 1.00 90.88 191 ILE A CA 1
ATOM 1566 C C . ILE A 1 191 ? 7.318 8.524 5.326 1.00 90.88 191 ILE A C 1
ATOM 1568 O O . ILE A 1 191 ? 7.660 8.980 6.416 1.00 90.88 191 ILE A O 1
ATOM 1572 N N . LYS A 1 192 ? 6.379 9.070 4.566 1.00 93.88 192 LYS A N 1
ATOM 1573 C CA . LYS A 1 192 ? 5.392 10.033 5.047 1.00 93.88 192 LYS A CA 1
ATOM 1574 C C . LYS A 1 192 ? 4.003 9.461 4.796 1.00 93.88 192 LYS A C 1
ATOM 1576 O O . LYS A 1 192 ? 3.867 8.483 4.058 1.00 93.88 192 LYS A O 1
ATOM 1581 N N . TRP A 1 193 ? 2.987 10.056 5.398 1.00 95.69 193 TRP A N 1
ATOM 1582 C CA . TRP A 1 193 ? 1.624 9.572 5.251 1.00 95.69 193 TRP A CA 1
ATOM 1583 C C . TRP A 1 193 ? 0.612 10.705 5.183 1.00 95.69 193 TRP A C 1
ATOM 1585 O O . TRP A 1 193 ? 0.905 11.836 5.574 1.00 95.69 193 TRP A O 1
ATOM 1595 N N . ARG A 1 194 ? -0.581 10.363 4.699 1.00 95.69 194 ARG A N 1
ATOM 1596 C CA . ARG A 1 194 ? -1.748 11.239 4.654 1.00 95.69 194 ARG A CA 1
ATOM 1597 C C . ARG A 1 194 ? -2.974 10.504 5.166 1.00 95.69 194 ARG A C 1
ATOM 1599 O O . ARG A 1 194 ? -3.271 9.400 4.720 1.00 95.69 194 ARG A O 1
ATOM 1606 N N . THR A 1 195 ? -3.690 11.140 6.083 1.00 95.31 195 THR A N 1
ATOM 1607 C CA . THR A 1 195 ? -4.862 10.560 6.742 1.00 95.31 195 THR A CA 1
ATOM 1608 C C . THR A 1 195 ? -6.151 11.136 6.158 1.00 95.31 195 THR A C 1
ATOM 1610 O O . THR A 1 195 ? -6.355 12.354 6.164 1.00 95.31 195 THR A O 1
ATOM 1613 N N . HIS A 1 196 ? -7.028 10.242 5.709 1.00 93.25 196 HIS A N 1
ATOM 1614 C CA . HIS A 1 196 ? -8.377 10.509 5.224 1.00 93.25 196 HIS A CA 1
ATOM 1615 C C . HIS A 1 196 ? -9.400 9.846 6.144 1.00 93.25 196 HIS A C 1
ATOM 1617 O O . HIS A 1 196 ? -9.314 8.645 6.398 1.00 93.25 196 HIS A O 1
ATOM 1623 N N . PHE A 1 197 ? -10.384 10.602 6.612 1.00 92.31 197 PHE A N 1
ATOM 1624 C CA . PHE A 1 197 ? -11.499 10.089 7.405 1.00 92.31 197 PHE A CA 1
ATOM 1625 C C . PHE A 1 197 ? -12.708 9.799 6.534 1.00 92.31 197 PHE A C 1
ATOM 1627 O O . PHE A 1 197 ? -12.885 10.417 5.490 1.00 92.31 197 PHE A O 1
ATOM 1634 N N . ILE A 1 198 ? -13.602 8.924 6.994 1.00 87.19 198 ILE A N 1
ATOM 1635 C CA . ILE A 1 198 ? -14.894 8.719 6.323 1.00 87.19 198 ILE A CA 1
ATOM 1636 C C . ILE A 1 198 ? -15.678 10.029 6.164 1.00 87.19 198 ILE A C 1
ATOM 1638 O O . ILE A 1 198 ? -16.316 10.245 5.141 1.00 87.19 198 ILE A O 1
ATOM 1642 N N . SER A 1 199 ? -15.560 10.935 7.139 1.00 86.00 199 SER A N 1
ATOM 1643 C CA . SER A 1 199 ? -16.199 12.253 7.137 1.00 86.00 199 SER A CA 1
ATOM 1644 C C . SER A 1 199 ? -15.604 13.233 6.117 1.00 86.00 199 SER A C 1
ATOM 1646 O O . SER A 1 199 ? -16.193 14.290 5.875 1.00 86.00 199 SER A O 1
ATOM 1648 N N . ASP A 1 200 ? -14.472 12.894 5.487 1.00 86.25 200 ASP A N 1
ATOM 1649 C CA . ASP A 1 200 ? -13.927 13.629 4.339 1.00 86.25 200 ASP A CA 1
ATOM 1650 C C . ASP A 1 200 ? -14.682 13.321 3.033 1.00 86.25 200 ASP A C 1
ATOM 1652 O O . ASP A 1 200 ? -14.508 14.035 2.045 1.00 86.25 200 ASP A O 1
ATOM 1656 N N . PHE A 1 201 ? -15.546 12.301 3.032 1.00 86.50 201 PHE A N 1
ATOM 1657 C CA . PHE A 1 201 ? -16.309 11.852 1.872 1.00 86.50 201 PHE A CA 1
ATOM 1658 C C . PHE A 1 201 ? -17.812 12.061 2.083 1.00 86.50 201 PHE A C 1
ATOM 1660 O O . PHE A 1 201 ? -18.340 11.930 3.186 1.00 86.50 201 PHE A O 1
ATOM 1667 N N . GLY A 1 202 ? -18.530 12.354 0.999 1.00 83.19 202 GLY A N 1
ATOM 1668 C CA . GLY A 1 202 ? -19.989 12.291 0.993 1.00 83.19 202 GLY A CA 1
ATOM 1669 C C . GLY A 1 202 ? -20.490 10.845 1.064 1.00 83.19 202 GLY A C 1
ATOM 1670 O O . GLY A 1 202 ? -19.762 9.896 0.775 1.00 83.19 202 GLY A O 1
ATOM 1671 N N . THR A 1 203 ? -21.762 10.652 1.406 1.00 83.75 203 THR A N 1
ATOM 1672 C CA . THR A 1 203 ? -22.395 9.331 1.273 1.00 83.75 203 THR A CA 1
ATOM 1673 C C . THR A 1 203 ? -22.794 9.102 -0.181 1.00 83.75 203 THR A C 1
ATOM 1675 O O . THR A 1 203 ? -23.410 9.969 -0.801 1.00 83.75 203 THR A O 1
ATOM 1678 N N . ALA A 1 204 ? -22.437 7.943 -0.734 1.00 83.19 204 ALA A N 1
ATOM 1679 C CA . ALA A 1 204 ? -22.832 7.563 -2.083 1.00 83.19 204 ALA A CA 1
ATOM 1680 C C . ALA A 1 204 ? -24.362 7.452 -2.174 1.00 83.19 204 ALA A C 1
ATOM 1682 O O . ALA A 1 204 ? -24.994 6.791 -1.352 1.00 83.19 204 ALA A O 1
ATOM 1683 N N . THR A 1 205 ? -24.947 8.102 -3.179 1.00 79.62 205 THR A N 1
ATOM 1684 C CA . THR A 1 205 ? -26.383 8.046 -3.490 1.00 79.62 205 THR A CA 1
ATOM 1685 C C . THR A 1 205 ? -26.574 7.554 -4.925 1.00 79.62 205 THR A C 1
ATOM 1687 O O . THR A 1 205 ? -25.634 7.589 -5.719 1.00 79.62 205 THR A O 1
ATOM 1690 N N . ASP A 1 206 ? -27.784 7.127 -5.294 1.00 67.81 206 ASP A N 1
ATOM 1691 C CA . ASP A 1 206 ? -28.094 6.569 -6.626 1.00 67.81 206 ASP A CA 1
ATOM 1692 C C . ASP A 1 206 ? -27.940 7.565 -7.802 1.00 67.81 206 ASP A C 1
ATOM 1694 O O . ASP A 1 206 ? -28.146 7.220 -8.971 1.00 67.81 206 ASP A O 1
ATOM 1698 N N . ASN A 1 207 ? -27.546 8.813 -7.531 1.00 65.06 207 ASN A N 1
ATOM 1699 C CA . ASN A 1 207 ? -27.424 9.868 -8.527 1.00 65.06 207 ASN A CA 1
ATOM 1700 C C . ASN A 1 207 ? -26.028 9.896 -9.173 1.00 65.06 207 ASN A C 1
ATOM 1702 O O . ASN A 1 207 ? -25.040 10.342 -8.598 1.00 65.06 207 ASN A O 1
ATOM 1706 N N . LYS A 1 208 ? -25.971 9.486 -10.444 1.00 58.44 208 LYS A N 1
ATOM 1707 C CA . LYS A 1 208 ? -24.756 9.304 -11.266 1.00 58.44 208 LYS A CA 1
ATOM 1708 C C . LYS A 1 208 ? -23.968 10.577 -11.654 1.00 58.44 208 LYS A C 1
ATOM 1710 O O . LYS A 1 208 ? -23.230 10.523 -12.636 1.00 58.44 208 LYS A O 1
ATOM 1715 N N . LYS A 1 209 ? -24.141 11.731 -10.997 1.00 56.44 209 LYS A N 1
ATOM 1716 C CA . LYS A 1 209 ? -23.650 13.015 -11.554 1.00 56.44 209 LYS A CA 1
ATOM 1717 C C . LYS A 1 209 ? -22.753 13.890 -10.692 1.00 56.44 209 LYS A C 1
ATOM 1719 O O . LYS A 1 209 ? -22.198 14.830 -11.254 1.00 56.44 209 LYS A O 1
ATOM 1724 N N . ASP A 1 210 ? -22.534 13.592 -9.419 1.00 55.22 210 ASP A N 1
ATOM 1725 C CA . ASP A 1 210 ? -21.606 14.415 -8.646 1.00 55.22 210 ASP A CA 1
ATOM 1726 C C . ASP A 1 210 ? -20.179 13.879 -8.739 1.00 55.22 210 ASP A C 1
ATOM 1728 O O . ASP A 1 210 ? -19.887 12.750 -8.358 1.00 55.22 210 ASP A O 1
ATOM 1732 N N . HIS A 1 211 ? -19.265 14.738 -9.197 1.00 60.00 211 HIS A N 1
ATOM 1733 C CA . HIS A 1 211 ? -17.812 14.558 -9.078 1.00 60.00 211 HIS A CA 1
ATOM 1734 C C . HIS A 1 211 ? -17.324 14.623 -7.614 1.00 60.00 211 HIS A C 1
ATOM 1736 O O . HIS A 1 211 ? -16.125 14.743 -7.363 1.00 60.00 211 HIS A O 1
ATOM 1742 N N . ALA A 1 212 ? -18.241 14.594 -6.644 1.00 70.69 212 ALA A N 1
ATOM 1743 C CA . ALA A 1 212 ? -17.920 14.578 -5.232 1.00 70.69 212 ALA A CA 1
ATOM 1744 C C . ALA A 1 212 ? -17.272 13.240 -4.855 1.00 70.69 212 ALA A C 1
ATOM 1746 O O . ALA A 1 212 ? -17.687 12.171 -5.303 1.00 70.69 212 ALA A O 1
ATOM 1747 N N . LEU A 1 213 ? -16.256 13.305 -3.997 1.00 81.75 213 LEU A N 1
ATOM 1748 C CA . LEU A 1 213 ? -15.663 12.125 -3.382 1.00 81.75 213 LEU A CA 1
ATOM 1749 C C . LEU A 1 213 ? -16.705 11.511 -2.438 1.00 81.75 213 LEU A C 1
ATOM 1751 O O . LEU A 1 213 ? -17.038 12.111 -1.416 1.00 81.75 213 LEU A O 1
ATOM 1755 N N . VAL A 1 214 ? -17.246 10.344 -2.794 1.00 85.69 214 VAL A N 1
ATOM 1756 C CA . VAL A 1 214 ? -18.294 9.655 -2.028 1.00 85.69 214 VAL A CA 1
ATOM 1757 C C . VAL A 1 214 ? -17.896 8.230 -1.660 1.00 85.69 214 VAL A C 1
ATOM 1759 O O . VAL A 1 214 ? -17.135 7.582 -2.377 1.00 85.69 214 VAL A O 1
ATOM 1762 N N . VAL A 1 215 ? -18.448 7.727 -0.558 1.00 85.94 215 VAL A N 1
ATOM 1763 C CA . VAL A 1 215 ? -18.260 6.352 -0.077 1.00 85.94 215 VAL A CA 1
ATOM 1764 C C . VAL A 1 215 ? -19.607 5.700 0.249 1.00 85.94 215 VAL A C 1
ATOM 1766 O O . VAL A 1 215 ? -20.531 6.388 0.691 1.00 85.94 215 VAL A O 1
ATOM 1769 N N . PRO A 1 216 ? -19.765 4.382 0.037 1.00 84.88 216 PRO A N 1
ATOM 1770 C CA . PRO A 1 216 ? -20.977 3.679 0.440 1.00 84.88 216 PRO A CA 1
ATOM 1771 C C . PRO A 1 216 ? -21.069 3.597 1.969 1.00 84.88 216 PRO A C 1
ATOM 1773 O O . PRO A 1 216 ? -20.106 3.224 2.637 1.00 84.88 216 PRO A O 1
ATOM 1776 N N . VAL A 1 217 ? -22.245 3.905 2.518 1.00 85.94 217 VAL A N 1
ATOM 1777 C CA . VAL A 1 217 ? -22.555 3.746 3.946 1.00 85.94 217 VAL A CA 1
ATOM 1778 C C . VAL A 1 217 ? -23.800 2.874 4.056 1.00 85.94 217 VAL A C 1
ATOM 1780 O O . VAL A 1 217 ? -24.897 3.315 3.728 1.00 85.94 217 VAL A O 1
ATOM 1783 N N . HIS A 1 218 ? -23.623 1.623 4.477 1.00 87.69 218 HIS A N 1
ATOM 1784 C CA . HIS A 1 218 ? -24.692 0.627 4.554 1.00 87.69 218 HIS A CA 1
ATOM 1785 C C . HIS A 1 218 ? -24.389 -0.385 5.667 1.00 87.69 218 HIS A C 1
ATOM 1787 O O . HIS A 1 218 ? -23.222 -0.676 5.909 1.00 87.69 218 HIS A O 1
ATOM 1793 N N . GLU A 1 219 ? -25.411 -0.940 6.323 1.00 88.00 219 GLU A N 1
ATOM 1794 C CA . GLU A 1 219 ? -25.248 -1.902 7.434 1.00 88.00 219 GLU A CA 1
ATOM 1795 C C . GLU A 1 219 ? -24.516 -3.192 7.020 1.00 88.00 219 GLU A C 1
ATOM 1797 O O . GLU A 1 219 ? -23.692 -3.713 7.759 1.00 88.00 219 GLU A O 1
ATOM 1802 N N . ASN A 1 220 ? -24.744 -3.652 5.788 1.00 89.38 220 ASN A N 1
ATOM 1803 C CA . ASN A 1 220 ? -24.082 -4.828 5.205 1.00 89.38 220 ASN A CA 1
ATOM 1804 C C . ASN A 1 220 ? -22.688 -4.551 4.601 1.00 89.38 220 ASN A C 1
ATOM 1806 O O . ASN A 1 220 ? -22.131 -5.415 3.922 1.00 89.38 220 ASN A O 1
ATOM 1810 N N . VAL A 1 221 ? -22.130 -3.349 4.783 1.00 89.25 221 VAL A N 1
ATOM 1811 C CA . VAL A 1 221 ? -20.805 -2.970 4.267 1.00 89.25 221 VAL A CA 1
ATOM 1812 C C . VAL A 1 221 ? -19.912 -2.578 5.436 1.00 89.25 221 VAL A C 1
ATOM 1814 O O . VAL A 1 221 ? -20.245 -1.671 6.193 1.00 89.25 221 VAL A O 1
ATOM 1817 N N . ILE A 1 222 ? -18.747 -3.226 5.545 1.00 91.00 222 ILE A N 1
ATOM 1818 C CA . ILE A 1 222 ? -17.754 -2.920 6.584 1.00 91.00 222 ILE A CA 1
ATOM 1819 C C . ILE A 1 222 ? -17.408 -1.434 6.529 1.00 91.00 222 ILE A C 1
ATOM 1821 O O . ILE A 1 222 ? -16.952 -0.925 5.498 1.00 91.00 222 ILE A O 1
ATOM 1825 N N . ARG A 1 223 ? -17.598 -0.742 7.653 1.00 90.38 223 ARG A N 1
ATOM 1826 C CA . ARG A 1 223 ? -17.306 0.685 7.734 1.00 90.38 223 ARG A CA 1
ATOM 1827 C C . ARG A 1 223 ? -15.799 0.925 7.825 1.00 90.38 223 ARG A C 1
ATOM 1829 O O . ARG A 1 223 ? -15.145 0.486 8.770 1.00 90.38 223 ARG A O 1
ATOM 1836 N N . ASN A 1 224 ? -15.266 1.683 6.869 1.00 91.44 224 ASN A N 1
ATOM 1837 C CA . ASN A 1 224 ? -13.905 2.218 6.914 1.00 91.44 224 ASN A CA 1
ATOM 1838 C C . ASN A 1 224 ? -13.936 3.565 7.634 1.00 91.44 224 ASN A C 1
ATOM 1840 O O . ASN A 1 224 ? -14.553 4.497 7.133 1.00 91.44 224 ASN A O 1
ATOM 1844 N N . PHE A 1 225 ? -13.291 3.681 8.791 1.00 92.62 225 PHE A N 1
ATOM 1845 C CA . PHE A 1 225 ? -13.269 4.918 9.577 1.00 92.62 225 PHE A CA 1
ATOM 1846 C C . PHE A 1 225 ? -12.178 5.879 9.112 1.00 92.62 225 PHE A C 1
ATOM 1848 O O . PHE A 1 225 ? -12.407 7.086 9.017 1.00 92.62 225 PHE A O 1
ATOM 1855 N N . ALA A 1 226 ? -10.999 5.337 8.803 1.00 94.31 226 ALA A N 1
ATOM 1856 C CA . ALA A 1 226 ? -9.873 6.110 8.308 1.00 94.31 226 ALA A CA 1
ATOM 1857 C C . ALA A 1 226 ? -9.009 5.288 7.349 1.00 94.31 226 ALA A C 1
ATOM 1859 O O . ALA A 1 226 ? -8.802 4.092 7.557 1.00 94.31 226 ALA A O 1
ATOM 1860 N N . ASN A 1 227 ? -8.459 5.959 6.342 1.00 95.75 227 ASN A N 1
ATOM 1861 C CA . ASN A 1 227 ? -7.406 5.457 5.472 1.00 95.75 227 ASN A CA 1
ATOM 1862 C C . ASN A 1 227 ? -6.169 6.337 5.637 1.00 95.75 227 ASN A C 1
ATOM 1864 O O . ASN A 1 227 ? -6.247 7.557 5.524 1.00 95.75 227 ASN A O 1
ATOM 1868 N N . ILE A 1 228 ? -5.031 5.710 5.899 1.00 97.31 228 ILE A N 1
ATOM 1869 C CA . ILE A 1 228 ? -3.733 6.363 6.024 1.00 97.31 228 ILE A CA 1
ATOM 1870 C C . ILE A 1 228 ? -2.884 5.895 4.849 1.00 97.31 228 ILE A C 1
ATOM 1872 O O . ILE A 1 228 ? -2.397 4.765 4.840 1.00 97.31 228 ILE A O 1
ATOM 1876 N N . GLU A 1 229 ? -2.736 6.744 3.844 1.00 96.88 229 GLU A N 1
ATOM 1877 C CA . GLU A 1 229 ? -1.918 6.481 2.662 1.00 96.88 229 GLU A CA 1
ATOM 1878 C C . GLU A 1 229 ? -0.441 6.686 2.988 1.00 96.88 229 GLU A C 1
ATOM 1880 O O . GLU A 1 229 ? -0.097 7.602 3.734 1.00 96.88 229 GLU A O 1
ATOM 1885 N N . ILE A 1 230 ? 0.438 5.838 2.452 1.00 95.81 230 ILE A N 1
ATOM 1886 C CA . ILE A 1 230 ? 1.874 5.842 2.742 1.00 95.81 230 ILE A CA 1
ATOM 1887 C C . ILE A 1 230 ? 2.660 6.138 1.468 1.00 95.81 230 ILE A C 1
ATOM 1889 O O . ILE A 1 230 ? 2.505 5.461 0.453 1.00 95.81 230 ILE A O 1
ATOM 1893 N N . PHE A 1 231 ? 3.579 7.095 1.557 1.00 94.81 231 PHE A N 1
ATOM 1894 C CA . PHE A 1 231 ? 4.401 7.573 0.447 1.00 94.81 231 PHE A CA 1
ATOM 1895 C C . PHE A 1 231 ? 5.888 7.550 0.808 1.00 94.81 231 PHE A C 1
ATOM 1897 O O . PHE A 1 231 ? 6.256 7.563 1.986 1.00 94.81 231 PHE A O 1
ATOM 1904 N N . ASP A 1 232 ? 6.762 7.578 -0.202 1.00 92.06 232 ASP A N 1
ATOM 1905 C CA . ASP A 1 232 ? 8.177 7.914 0.012 1.00 92.06 232 ASP A CA 1
ATOM 1906 C C . ASP A 1 232 ? 8.277 9.360 0.525 1.00 92.06 232 ASP A C 1
ATOM 1908 O O . ASP A 1 232 ? 7.584 10.258 0.044 1.00 92.06 232 ASP A O 1
ATOM 1912 N N . SER A 1 233 ? 9.149 9.610 1.501 1.00 90.88 233 SER A N 1
ATOM 1913 C CA . SER A 1 233 ? 9.311 10.950 2.080 1.00 90.88 233 SER A CA 1
ATOM 1914 C C . SER A 1 233 ? 9.772 12.003 1.065 1.00 90.88 233 SER A C 1
ATOM 1916 O O . SER A 1 233 ? 9.507 13.188 1.254 1.00 90.88 233 SER A O 1
ATOM 1918 N N . GLY A 1 234 ? 10.421 11.587 -0.027 1.00 89.31 234 GLY A N 1
ATOM 1919 C CA . GLY A 1 234 ? 10.794 12.447 -1.146 1.00 89.31 234 GLY A CA 1
ATOM 1920 C C . GLY A 1 234 ? 9.701 12.618 -2.204 1.00 89.31 234 GLY A C 1
ATOM 1921 O O . GLY A 1 234 ? 9.973 13.233 -3.238 1.00 89.31 234 GLY A O 1
ATOM 1922 N N . ASP A 1 235 ? 8.505 12.054 -2.022 1.00 91.25 235 ASP A N 1
ATOM 1923 C CA . ASP A 1 235 ? 7.361 12.253 -2.914 1.00 91.25 235 ASP A CA 1
ATOM 1924 C C . ASP A 1 235 ? 6.506 13.446 -2.473 1.00 91.25 235 ASP A C 1
ATOM 1926 O O . ASP A 1 235 ? 5.417 13.302 -1.924 1.00 91.25 235 ASP A O 1
ATOM 1930 N N . GLU A 1 236 ? 7.007 14.659 -2.703 1.00 90.56 236 GLU A N 1
ATOM 1931 C CA . GLU A 1 236 ? 6.358 15.912 -2.287 1.00 90.56 236 GLU A CA 1
ATOM 1932 C C . GLU A 1 236 ? 4.889 16.023 -2.716 1.00 90.56 236 GLU A C 1
ATOM 1934 O O . GLU A 1 236 ? 4.094 16.616 -1.995 1.00 90.56 236 GLU A O 1
ATOM 1939 N N . LYS A 1 237 ? 4.531 15.432 -3.860 1.00 91.19 237 LYS A N 1
ATOM 1940 C CA . LYS A 1 237 ? 3.205 15.551 -4.471 1.00 91.19 237 LYS A CA 1
ATOM 1941 C C . LYS A 1 237 ? 2.262 14.387 -4.179 1.00 91.19 237 LYS A C 1
ATOM 1943 O O . LYS A 1 237 ? 1.121 14.465 -4.616 1.00 91.19 237 LYS A O 1
ATOM 1948 N N . GLU A 1 238 ? 2.724 13.359 -3.462 1.00 92.00 238 GLU A N 1
ATOM 1949 C CA . GLU A 1 238 ? 1.899 12.193 -3.097 1.00 92.00 238 GLU A CA 1
ATOM 1950 C C . GLU A 1 238 ? 1.337 11.492 -4.345 1.00 92.00 238 GLU A C 1
ATOM 1952 O O . GLU A 1 238 ? 0.173 11.113 -4.407 1.00 92.00 238 GLU A O 1
ATOM 1957 N N . GLU A 1 239 ? 2.178 11.369 -5.379 1.00 89.81 239 GLU A N 1
ATOM 1958 C CA . GLU A 1 239 ? 1.807 10.820 -6.688 1.00 89.81 239 GLU A CA 1
ATOM 1959 C 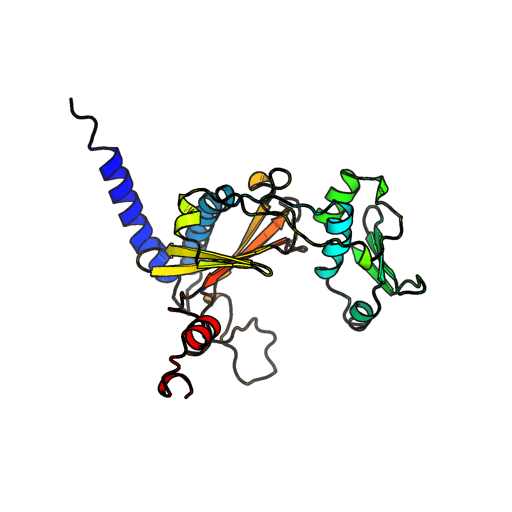C . GLU A 1 239 ? 1.910 9.277 -6.724 1.00 89.81 239 GLU A C 1
ATOM 1961 O O . GLU A 1 239 ? 1.306 8.657 -7.594 1.00 89.81 239 GLU A O 1
ATOM 1966 N N . ASP A 1 240 ? 2.683 8.645 -5.826 1.00 91.69 240 ASP A N 1
ATOM 1967 C CA . ASP A 1 240 ? 2.952 7.193 -5.812 1.00 91.69 240 ASP A CA 1
ATOM 1968 C C . ASP A 1 240 ? 2.687 6.592 -4.421 1.00 91.69 240 ASP A C 1
ATOM 1970 O O . ASP A 1 240 ? 3.583 6.502 -3.575 1.00 91.69 240 ASP A O 1
ATOM 1974 N N . CYS A 1 241 ? 1.439 6.184 -4.179 1.00 94.31 241 CYS A N 1
ATOM 1975 C CA . CYS A 1 241 ? 1.042 5.512 -2.942 1.00 94.31 241 CYS A CA 1
ATOM 1976 C C . CYS A 1 241 ? 1.683 4.114 -2.865 1.00 94.31 241 CYS A C 1
ATOM 1978 O O . CYS A 1 241 ? 1.414 3.233 -3.683 1.00 94.31 241 CYS A O 1
ATOM 1980 N N . LEU A 1 242 ? 2.545 3.896 -1.871 1.00 94.19 242 LEU A N 1
ATOM 1981 C CA . LEU A 1 242 ? 3.321 2.661 -1.691 1.00 94.19 242 LEU A CA 1
ATOM 1982 C C . LEU A 1 242 ? 2.587 1.608 -0.850 1.00 94.19 242 LEU A C 1
ATOM 1984 O O . LEU A 1 242 ? 2.997 0.447 -0.786 1.00 94.19 242 LEU A O 1
ATOM 1988 N N . GLY A 1 243 ? 1.510 2.007 -0.190 1.00 94.88 243 GLY A N 1
ATOM 1989 C CA . GLY A 1 243 ? 0.685 1.174 0.667 1.00 94.88 243 GLY A CA 1
ATOM 1990 C C . GLY A 1 243 ? -0.250 2.046 1.485 1.00 94.88 243 GLY A C 1
ATOM 1991 O O . GLY A 1 243 ? -0.125 3.268 1.492 1.00 94.88 243 GLY A O 1
ATOM 1992 N N . TRP A 1 244 ? -1.164 1.424 2.214 1.00 95.69 244 TRP A N 1
ATOM 1993 C CA . TRP A 1 244 ? -2.024 2.158 3.134 1.00 95.69 244 TRP A CA 1
ATOM 1994 C C . TRP A 1 244 ? -2.387 1.337 4.366 1.00 95.69 244 TRP A C 1
ATOM 1996 O O . TRP A 1 244 ? -2.238 0.109 4.403 1.00 95.69 244 TRP A O 1
ATOM 2006 N N . ILE A 1 245 ? -2.870 2.035 5.385 1.00 97.44 245 ILE A N 1
ATOM 2007 C CA . ILE A 1 245 ? -3.423 1.462 6.605 1.00 97.44 245 ILE A CA 1
ATOM 2008 C C . ILE A 1 245 ? -4.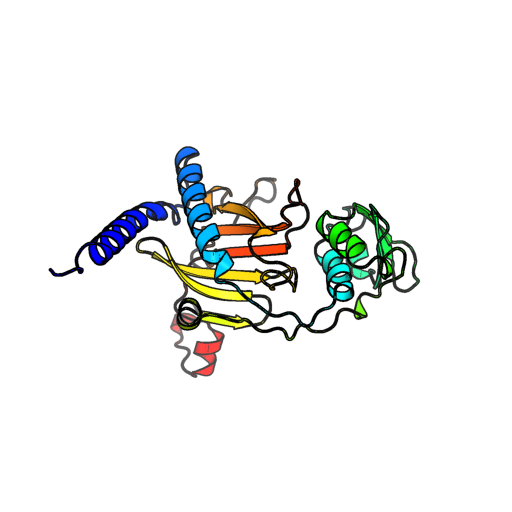885 1.878 6.688 1.00 97.44 245 ILE A C 1
ATOM 2010 O O . ILE A 1 245 ? -5.190 3.064 6.745 1.00 97.44 245 ILE A O 1
ATOM 2014 N N . THR A 1 246 ? -5.786 0.906 6.725 1.00 97.00 246 THR A N 1
ATOM 2015 C CA . THR A 1 246 ? -7.219 1.140 6.903 1.00 97.00 246 THR A CA 1
ATOM 2016 C C . THR A 1 246 ? -7.613 0.779 8.325 1.00 97.00 246 THR A C 1
ATOM 2018 O O . THR A 1 246 ? -7.382 -0.350 8.765 1.00 97.00 246 THR A O 1
ATOM 2021 N N . ILE A 1 247 ? -8.226 1.724 9.031 1.00 96.88 247 ILE A N 1
ATOM 2022 C CA . ILE A 1 247 ? -8.904 1.486 10.304 1.00 96.88 247 ILE A CA 1
ATOM 2023 C C . ILE A 1 247 ? -10.380 1.268 9.989 1.00 96.88 247 ILE A C 1
ATOM 2025 O O . ILE A 1 247 ? -11.033 2.143 9.421 1.00 96.88 247 ILE A O 1
ATOM 2029 N N . MET A 1 248 ? -10.900 0.100 10.339 1.00 95.38 248 MET A N 1
ATOM 2030 C CA . MET A 1 248 ? -12.245 -0.330 9.974 1.00 95.38 248 MET A CA 1
ATOM 2031 C C . MET A 1 248 ? -12.937 -1.058 11.120 1.00 95.38 248 MET A C 1
ATOM 2033 O O . MET A 1 248 ? -12.317 -1.481 12.102 1.00 95.38 248 MET A O 1
ATOM 2037 N N . GLU A 1 249 ? -14.246 -1.201 10.977 1.00 93.38 249 GLU A N 1
ATOM 2038 C CA . GLU A 1 249 ? -15.065 -2.013 11.861 1.00 93.38 249 GLU A CA 1
ATOM 2039 C C . GLU A 1 249 ? -14.515 -3.440 11.982 1.00 93.38 249 GLU A C 1
ATOM 2041 O O . GLU A 1 249 ? -14.086 -4.063 11.006 1.00 93.38 249 GLU A O 1
ATOM 2046 N N . LYS A 1 250 ? -14.498 -3.955 13.214 1.00 93.12 250 LYS A N 1
ATOM 2047 C CA . LYS A 1 250 ? -14.114 -5.336 13.486 1.00 93.12 250 LYS A CA 1
ATOM 2048 C C . LYS A 1 250 ? -15.351 -6.223 13.398 1.00 93.12 250 LYS A C 1
ATOM 2050 O O . LYS A 1 250 ? -16.230 -6.125 14.243 1.00 93.12 250 LYS A O 1
ATOM 2055 N N . CYS A 1 251 ? -15.360 -7.144 12.440 1.00 88.00 251 CYS A N 1
ATOM 2056 C CA . CYS A 1 251 ? -16.377 -8.189 12.361 1.00 88.00 251 CYS A CA 1
ATOM 2057 C C . CYS A 1 251 ? -16.054 -9.365 13.298 1.00 88.00 251 CYS A C 1
ATOM 2059 O O . CYS A 1 251 ? -14.887 -9.638 13.600 1.00 88.00 251 CYS A O 1
ATOM 2061 N N . ASP A 1 252 ? -17.086 -10.103 13.706 1.00 84.94 252 ASP A N 1
ATOM 2062 C CA . ASP A 1 252 ? -16.951 -11.262 14.601 1.00 84.94 252 ASP A CA 1
ATOM 2063 C C . ASP A 1 252 ? -16.406 -12.521 13.915 1.00 84.94 252 ASP A C 1
ATOM 2065 O O . ASP A 1 252 ? -15.931 -13.440 14.579 1.00 84.94 252 ASP A O 1
ATOM 2069 N N . GLY A 1 253 ? -16.438 -12.572 12.583 1.00 82.38 253 GLY A N 1
ATOM 2070 C CA . GLY A 1 253 ? -15.891 -13.683 11.814 1.00 82.38 253 GLY A CA 1
ATOM 2071 C C . GLY A 1 253 ? -16.081 -13.506 10.313 1.00 82.38 253 GLY A C 1
ATOM 2072 O O . GLY A 1 253 ? -16.606 -12.492 9.853 1.00 82.38 253 GLY A O 1
ATOM 2073 N N . ASN A 1 254 ? -15.658 -14.506 9.538 1.00 83.12 254 ASN A N 1
ATOM 2074 C CA . ASN A 1 254 ? -15.870 -14.544 8.092 1.00 83.12 254 ASN A CA 1
ATOM 2075 C C . ASN A 1 254 ? -16.678 -15.778 7.666 1.00 83.12 254 ASN A C 1
ATOM 2077 O O . ASN A 1 254 ? -16.607 -16.845 8.279 1.00 83.12 254 ASN A O 1
ATOM 2081 N N . LEU A 1 255 ? -17.430 -15.633 6.571 1.00 83.06 255 LEU A N 1
ATOM 2082 C CA . LEU A 1 255 ? -18.295 -16.690 6.043 1.00 83.06 255 LEU A CA 1
ATOM 2083 C C . LEU A 1 255 ? -17.511 -17.967 5.706 1.00 83.06 255 LEU A C 1
ATOM 2085 O O . LEU A 1 255 ? -17.998 -19.069 5.932 1.00 83.06 255 LEU A O 1
ATOM 2089 N N . ARG A 1 256 ? -16.275 -17.845 5.202 1.00 82.69 256 ARG A N 1
ATOM 2090 C CA . ARG A 1 256 ? -15.439 -19.002 4.843 1.00 82.69 256 ARG A CA 1
ATOM 2091 C C . ARG A 1 256 ? -15.147 -19.891 6.055 1.00 82.69 256 ARG A C 1
ATOM 2093 O O . ARG A 1 256 ? -15.170 -21.111 5.913 1.00 82.69 256 ARG A O 1
ATOM 2100 N N . GLU A 1 257 ? -14.863 -19.318 7.217 1.00 82.75 257 GLU A N 1
ATOM 2101 C CA . GLU A 1 257 ? -14.632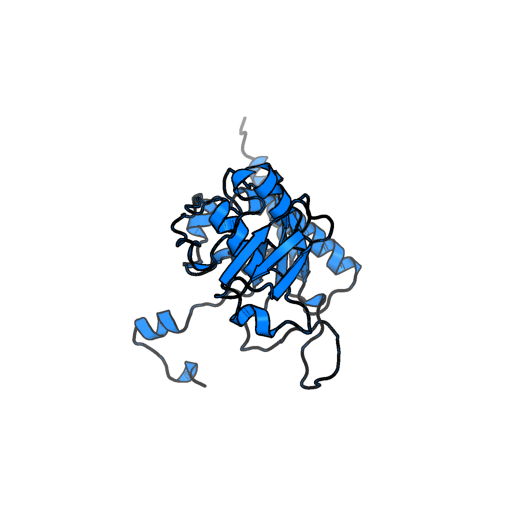 -20.072 8.454 1.00 82.75 257 GLU A CA 1
ATOM 2102 C C . GLU A 1 257 ? -15.910 -20.723 8.976 1.00 82.75 257 GLU A C 1
ATOM 2104 O O . GLU A 1 257 ? -15.891 -21.916 9.281 1.00 82.75 257 GLU A O 1
ATOM 2109 N N . LYS A 1 258 ? -17.030 -19.989 8.981 1.00 80.50 258 LYS A N 1
ATOM 2110 C CA . LYS A 1 258 ? -18.341 -20.533 9.374 1.00 80.50 258 LYS A CA 1
ATOM 2111 C C . LYS A 1 258 ? -18.795 -21.685 8.473 1.00 80.50 258 LYS A C 1
ATOM 2113 O O . LYS A 1 258 ? -19.338 -22.679 8.941 1.00 80.50 258 LYS A O 1
ATOM 2118 N N . LEU A 1 259 ? -18.537 -21.592 7.168 1.00 82.00 259 LEU A N 1
ATOM 2119 C CA . LEU A 1 259 ? -18.856 -22.670 6.231 1.00 82.00 259 LEU A CA 1
ATOM 2120 C C . LEU A 1 259 ? -17.964 -23.900 6.441 1.00 82.00 259 LEU A C 1
ATOM 2122 O O . LEU A 1 259 ? -18.444 -25.024 6.320 1.00 82.00 259 LEU A O 1
ATOM 2126 N N . LYS A 1 260 ? -16.683 -23.713 6.788 1.00 83.19 260 LYS A N 1
ATOM 2127 C CA . LYS A 1 260 ? -15.771 -24.826 7.104 1.00 83.19 260 LYS A CA 1
ATOM 2128 C C . LYS A 1 260 ? -16.177 -25.587 8.366 1.00 83.19 260 LYS A C 1
ATOM 2130 O O . LYS A 1 260 ? -15.941 -26.788 8.425 1.00 83.19 260 LYS A O 1
ATOM 2135 N N . SER A 1 261 ? -16.763 -24.914 9.357 1.00 78.00 261 SER A N 1
ATOM 2136 C CA . SER A 1 261 ? -17.227 -25.556 10.594 1.00 78.00 261 SER A CA 1
ATOM 2137 C C . SER A 1 261 ? -18.557 -26.307 10.440 1.00 78.00 261 SER A C 1
ATOM 2139 O O . SER A 1 261 ? -19.007 -26.933 11.395 1.00 78.00 261 SER A O 1
ATOM 2141 N N . GLY A 1 262 ? -19.167 -26.300 9.246 1.00 62.72 262 GLY A N 1
ATOM 2142 C CA . GLY A 1 262 ? -20.299 -27.165 8.899 1.00 62.72 262 GLY A CA 1
ATOM 2143 C C . GLY A 1 262 ? -21.637 -26.781 9.533 1.00 62.72 262 GLY A C 1
ATOM 2144 O O . GLY A 1 262 ? -22.574 -27.567 9.454 1.00 62.72 262 GLY A O 1
ATOM 2145 N N . ASN A 1 263 ? -21.745 -25.590 10.130 1.00 60.69 263 ASN A N 1
ATOM 2146 C CA . ASN A 1 263 ? -22.933 -25.162 10.871 1.00 60.69 263 ASN A CA 1
ATOM 2147 C C . ASN A 1 263 ? -23.515 -23.821 10.365 1.00 60.69 263 ASN A C 1
ATOM 2149 O O . ASN A 1 263 ? -23.649 -22.881 11.147 1.00 60.69 263 ASN A O 1
ATOM 2153 N N . PRO A 1 264 ? -23.844 -23.670 9.065 1.00 55.78 264 PRO A N 1
ATOM 2154 C CA . PRO A 1 264 ? -24.547 -22.479 8.605 1.00 55.78 264 PRO A CA 1
ATOM 2155 C C . PRO A 1 264 ? -26.003 -22.538 9.086 1.00 55.78 264 PRO A C 1
ATOM 2157 O O . PRO A 1 264 ? -26.827 -23.248 8.510 1.00 55.78 264 PRO A O 1
ATOM 2160 N N . THR A 1 265 ? -26.336 -21.806 10.146 1.00 58.59 265 THR A N 1
ATOM 2161 C CA . THR A 1 265 ? -27.735 -21.564 10.516 1.00 58.59 265 THR A CA 1
ATOM 2162 C C . THR A 1 265 ? -28.392 -20.679 9.454 1.00 58.59 265 THR A C 1
ATOM 2164 O O . THR A 1 265 ? -27.798 -19.708 8.988 1.00 58.59 265 THR A O 1
ATOM 2167 N N . LEU A 1 266 ? -29.607 -21.040 9.031 1.00 49.72 266 LEU A N 1
ATOM 2168 C CA . LEU A 1 266 ? -30.334 -20.407 7.918 1.00 49.72 266 LEU A CA 1
ATOM 2169 C C . LEU A 1 266 ? -30.596 -18.903 8.102 1.00 49.72 266 LEU A C 1
ATOM 2171 O O . LEU A 1 266 ? -30.693 -18.202 7.098 1.00 49.72 266 LEU A O 1
ATOM 2175 N N . ASP A 1 267 ? -30.633 -18.414 9.341 1.00 57.34 267 ASP A N 1
ATOM 2176 C CA . ASP A 1 267 ? -30.827 -16.992 9.659 1.00 57.34 267 ASP A CA 1
ATOM 2177 C C . ASP A 1 267 ? -29.663 -16.095 9.191 1.00 57.34 267 ASP A C 1
ATOM 2179 O O . ASP A 1 267 ? -29.814 -14.885 9.115 1.00 57.34 267 ASP A O 1
ATOM 2183 N N . GLU A 1 268 ? -28.508 -16.668 8.823 1.00 54.16 268 GLU A N 1
ATOM 2184 C CA . GLU A 1 268 ? -27.347 -15.926 8.300 1.00 54.16 268 GLU A CA 1
ATOM 2185 C C . GLU A 1 268 ? -27.335 -15.800 6.758 1.00 54.16 268 GLU A C 1
ATOM 2187 O O . GLU A 1 268 ? -26.345 -15.346 6.180 1.00 54.16 268 GLU A O 1
ATOM 2192 N N . ARG A 1 269 ? -28.391 -16.263 6.067 1.00 47.44 269 ARG A N 1
ATOM 2193 C CA . ARG A 1 269 ? -28.513 -16.238 4.592 1.00 47.44 269 ARG A CA 1
ATOM 2194 C C . ARG A 1 269 ? -29.507 -15.201 4.052 1.00 47.44 269 ARG A C 1
ATOM 2196 O O . ARG A 1 269 ? -29.643 -15.127 2.830 1.00 47.44 269 ARG A O 1
ATOM 2203 N N . ILE A 1 270 ? -30.217 -14.484 4.925 1.00 40.28 270 ILE A N 1
ATOM 2204 C CA . ILE A 1 270 ? -31.286 -13.530 4.580 1.00 40.28 270 ILE A CA 1
ATOM 2205 C C . ILE A 1 270 ? -30.782 -12.104 4.770 1.00 40.28 270 ILE A C 1
ATOM 2207 O O . ILE A 1 270 ? -30.134 -11.859 5.809 1.00 40.28 270 ILE A O 1
#

Organism: Oikopleura dioica (NCBI:txid34765)